Protein AF-A0A936Z0W5-F1 (afdb_monomer_lite)

pLDDT: mean 87.16, std 11.47, range [44.78, 97.0]

Secondary structure (DSSP, 8-state):
-HHHHHHHHHHHHHHHHHHTTT-HHHHHHHHHHHHHHHHHHHHHHHHHHHHHHHHHHHHTTEEEEE--TTGGGGG-SS-HHHHHHTTS-EEEEEEEEESSSS-SEEEEEEEEE--S-S--S-TT-EEEEEEEEEE-TTPPPPSS-EE----TTEEEEE-SSEEEEEE--SSSS-----GGGHHHHHHHHHHT--

Sequence (194 aa):
MPWLVALLLALLLGSWAAWSRGLQAVAAVLAVAAFALAFVVGRRIEAQRDADWAAAARAVQGTFRAGDAGYCAGFGRPAPWDAWARDGELQCTRVIDGAGASPPFALVQIRYSVRESRGEEHPDSWYEVTVAVVRRPGAAGLPQLQDVPAPAGHAAVHNGQSVFVWKKANRGAGASLTADELPALLDTARHLAP

Foldseek 3Di:
DVVLVVLLVVLQVQLVVCVVVVVNVSSVVSVVVSVVSVVVVVVVVLVVQQVLLCVLLVVQVWHKDQWAQCPVVLQDPPDVVCVQQVVWDKTFGIKTFDDDPRGQKMWTKMKHAHQDDDPDPDHPDIAIWIKIKGFDPPWDFAPDWDWFDADPQKTWIDRRGIIIITGDDPDGPHHDDGSVCRVVRNVRRVVRHD

Radius of gyration: 20.83 Å; chains: 1; bounding box: 48×37×61 Å

Organism: NCBI:txid1926872

Structure (mmCIF, N/CA/C/O backbone):
data_AF-A0A936Z0W5-F1
#
_entry.id   AF-A0A936Z0W5-F1
#
loop_
_atom_site.group_PDB
_atom_site.id
_atom_site.type_symbol
_atom_site.label_atom_id
_atom_site.label_alt_id
_atom_site.label_comp_id
_atom_site.label_asym_id
_atom_site.label_entity_id
_atom_site.label_seq_id
_atom_site.pdbx_PDB_ins_code
_atom_site.Cartn_x
_atom_site.Cartn_y
_atom_site.Cartn_z
_atom_site.occupancy
_atom_site.B_iso_or_equiv
_atom_site.auth_seq_id
_atom_site.auth_comp_id
_atom_site.auth_asym_id
_atom_site.auth_atom_id
_atom_site.pdbx_PDB_model_num
ATOM 1 N N . MET A 1 1 ? 21.492 -6.540 -8.054 1.00 70.81 1 MET A N 1
ATOM 2 C CA . MET A 1 1 ? 20.572 -5.529 -8.621 1.00 70.81 1 MET A CA 1
ATOM 3 C C . MET A 1 1 ? 21.251 -4.398 -9.393 1.00 70.81 1 MET A C 1
ATOM 5 O O . MET A 1 1 ? 20.817 -4.189 -10.519 1.00 70.81 1 MET A O 1
ATOM 9 N N . PRO A 1 2 ? 22.290 -3.696 -8.893 1.00 82.06 2 PRO A N 1
ATOM 10 C CA . PRO A 1 2 ? 22.819 -2.508 -9.585 1.00 82.06 2 PRO A CA 1
ATOM 11 C C . PRO A 1 2 ? 23.380 -2.813 -10.983 1.00 82.06 2 PRO A C 1
ATOM 13 O O . PRO A 1 2 ? 23.219 -2.020 -11.905 1.00 82.06 2 PRO A O 1
ATOM 16 N N . TRP A 1 3 ? 23.937 -4.011 -11.182 1.00 86.25 3 TRP A N 1
ATOM 17 C CA . TRP A 1 3 ? 24.440 -4.450 -12.486 1.00 86.25 3 TRP A CA 1
ATOM 18 C C . TRP A 1 3 ? 23.343 -4.619 -13.555 1.00 86.25 3 TRP A C 1
ATOM 20 O O . TRP A 1 3 ? 23.613 -4.393 -14.728 1.00 86.25 3 TRP A O 1
ATOM 30 N N . LEU A 1 4 ? 22.104 -4.966 -13.176 1.00 86.69 4 LEU A N 1
ATOM 31 C CA . LEU A 1 4 ? 20.982 -5.074 -14.123 1.00 86.69 4 LEU A CA 1
ATOM 32 C C . LEU A 1 4 ? 20.522 -3.695 -14.600 1.00 86.69 4 LEU A C 1
ATOM 34 O O . LEU A 1 4 ? 20.171 -3.535 -15.763 1.00 86.69 4 LEU A O 1
ATOM 38 N N . VAL A 1 5 ? 20.556 -2.700 -13.708 1.00 86.12 5 VAL A N 1
ATOM 39 C CA . VAL A 1 5 ? 20.255 -1.302 -14.047 1.00 86.12 5 VAL A CA 1
ATOM 40 C C . VAL A 1 5 ? 21.337 -0.746 -14.971 1.00 86.12 5 VAL A C 1
ATOM 42 O O . VAL A 1 5 ? 21.019 -0.154 -15.997 1.00 86.12 5 VAL A O 1
ATOM 45 N N . ALA A 1 6 ? 22.611 -1.008 -14.665 1.00 89.50 6 ALA A N 1
ATOM 46 C CA . ALA A 1 6 ? 23.722 -0.631 -15.535 1.00 89.50 6 ALA A CA 1
ATOM 47 C C . ALA A 1 6 ? 23.615 -1.285 -16.926 1.00 89.50 6 ALA A C 1
ATOM 49 O O . ALA A 1 6 ? 23.807 -0.612 -17.936 1.00 89.50 6 ALA A O 1
ATOM 50 N N . LEU A 1 7 ? 23.244 -2.569 -16.988 1.00 92.56 7 LEU A N 1
ATOM 51 C CA . LEU A 1 7 ? 23.023 -3.281 -18.247 1.00 92.56 7 LEU A CA 1
ATOM 52 C C . LEU A 1 7 ? 21.842 -2.702 -19.043 1.00 92.56 7 LEU A C 1
ATOM 54 O O . LEU A 1 7 ? 21.953 -2.535 -20.253 1.00 92.56 7 LEU A O 1
ATOM 58 N N . LEU A 1 8 ? 20.738 -2.343 -18.378 1.00 91.19 8 LEU A N 1
ATOM 59 C CA . LEU A 1 8 ? 19.594 -1.687 -19.017 1.00 91.19 8 LEU A CA 1
ATOM 60 C C . LEU A 1 8 ? 19.993 -0.350 -19.649 1.00 91.19 8 LEU A C 1
ATOM 62 O O . LEU A 1 8 ? 19.687 -0.106 -20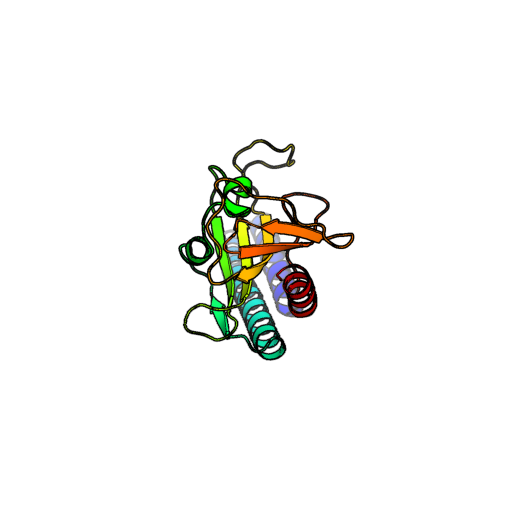.814 1.00 91.19 8 LEU A O 1
ATOM 66 N N . LEU A 1 9 ? 20.725 0.486 -18.909 1.00 92.25 9 LEU A N 1
ATOM 67 C CA . LEU A 1 9 ? 21.236 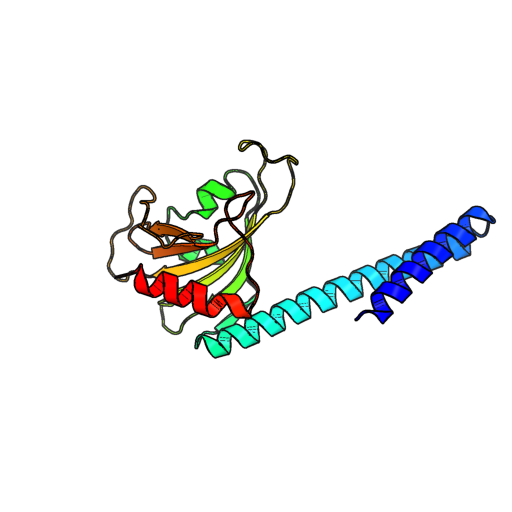1.758 -19.422 1.00 92.25 9 LEU A CA 1
ATOM 68 C C . LEU A 1 9 ? 22.190 1.546 -20.602 1.00 92.25 9 LEU A C 1
ATOM 70 O O . LEU A 1 9 ? 22.088 2.253 -21.601 1.00 92.25 9 LEU A O 1
ATOM 74 N N . ALA A 1 10 ? 23.071 0.546 -20.524 1.00 94.06 10 ALA A N 1
ATOM 75 C CA . ALA A 1 10 ? 23.985 0.212 -21.611 1.00 94.06 10 ALA A CA 1
ATOM 76 C C . ALA A 1 10 ? 23.240 -0.221 -22.887 1.00 94.06 10 ALA A C 1
ATOM 78 O O . ALA A 1 10 ? 23.610 0.211 -23.977 1.00 94.06 10 ALA A O 1
ATOM 79 N N . LEU A 1 11 ? 22.167 -1.013 -22.769 1.00 94.19 11 LEU A N 1
ATOM 80 C CA . LEU A 1 11 ? 21.336 -1.416 -23.910 1.00 94.19 11 LEU A CA 1
ATOM 81 C C . LEU A 1 11 ? 20.590 -0.227 -24.531 1.00 94.19 11 LEU A C 1
ATOM 83 O O . LEU A 1 11 ? 20.547 -0.112 -25.755 1.00 94.19 11 LEU A O 1
ATOM 87 N N . LEU A 1 12 ? 20.054 0.685 -23.713 1.00 93.19 12 LEU A N 1
ATOM 88 C CA . LEU A 1 12 ? 19.370 1.891 -24.196 1.00 93.19 12 LEU A CA 1
ATOM 89 C C . LEU A 1 12 ? 20.335 2.850 -24.909 1.00 93.19 12 LEU A C 1
ATOM 91 O O . LEU A 1 12 ? 20.054 3.299 -26.022 1.00 93.19 12 LEU A O 1
ATOM 95 N N . LEU A 1 13 ? 21.498 3.115 -24.306 1.00 95.00 13 LEU A N 1
ATOM 96 C CA . LEU A 1 13 ? 22.549 3.939 -24.909 1.00 95.00 13 LEU A CA 1
ATOM 97 C C . LEU A 1 13 ? 23.098 3.295 -26.187 1.00 95.00 13 LEU A C 1
ATOM 99 O O . LEU A 1 13 ? 23.291 3.983 -27.189 1.00 95.00 13 LEU A O 1
ATOM 103 N N . GLY A 1 14 ? 23.299 1.975 -26.179 1.00 93.44 14 GLY A N 1
ATOM 104 C CA . GLY A 1 14 ? 23.721 1.207 -27.347 1.00 93.44 14 GLY A CA 1
ATOM 105 C C . GLY A 1 14 ? 22.699 1.259 -28.482 1.00 93.44 14 GLY A C 1
ATOM 106 O O . GLY A 1 14 ? 23.075 1.489 -29.629 1.00 93.44 14 GLY A O 1
ATOM 107 N N . SER A 1 15 ? 21.408 1.122 -28.166 1.00 94.62 15 SER A N 1
ATOM 108 C CA . SER A 1 15 ? 20.309 1.260 -29.129 1.00 94.62 15 SER A CA 1
ATOM 109 C C . SER A 1 15 ? 20.316 2.641 -29.783 1.00 94.62 15 SER A C 1
ATOM 111 O O . SER A 1 15 ? 20.305 2.752 -31.009 1.00 94.62 15 SER A O 1
ATOM 113 N N . TRP A 1 16 ? 20.403 3.701 -28.975 1.00 95.25 16 TRP A N 1
ATOM 114 C CA . TRP A 1 16 ? 20.446 5.075 -29.473 1.00 95.25 16 TRP A CA 1
ATOM 115 C C . TRP A 1 16 ? 21.680 5.339 -30.352 1.00 95.25 16 TRP A C 1
ATOM 117 O O . TRP A 1 16 ? 21.565 5.903 -31.441 1.00 95.25 16 TRP A O 1
ATOM 127 N N . ALA A 1 17 ? 22.852 4.859 -29.930 1.00 95.81 17 ALA A N 1
ATOM 128 C CA . ALA A 1 17 ? 24.102 5.002 -30.672 1.00 95.81 17 ALA A CA 1
ATOM 129 C C . ALA A 1 17 ? 24.160 4.166 -31.966 1.00 95.81 17 ALA A C 1
ATOM 131 O O . ALA A 1 17 ? 24.894 4.519 -32.891 1.00 95.81 17 ALA A O 1
ATOM 132 N N . ALA A 1 18 ? 23.439 3.045 -32.039 1.00 93.62 18 ALA A N 1
ATOM 133 C CA . ALA A 1 18 ? 23.287 2.257 -33.262 1.00 93.62 18 ALA A CA 1
ATOM 134 C C . ALA A 1 18 ? 22.321 2.946 -34.238 1.00 93.62 18 ALA A C 1
ATOM 136 O O . ALA A 1 18 ? 22.606 3.038 -35.434 1.00 93.62 18 ALA A O 1
ATOM 137 N N . TRP A 1 19 ? 21.221 3.499 -33.720 1.00 94.31 19 TRP A N 1
ATOM 138 C CA . TRP A 1 19 ? 20.230 4.224 -34.513 1.00 94.31 19 TRP A CA 1
ATOM 139 C C . TRP A 1 19 ? 20.830 5.461 -35.189 1.00 94.31 19 TRP A C 1
ATOM 141 O O . TRP A 1 19 ? 20.663 5.646 -36.393 1.00 94.31 19 TRP A O 1
ATOM 151 N N . SER A 1 20 ? 21.601 6.267 -34.450 1.00 95.31 20 SER A N 1
ATOM 152 C CA . SER A 1 20 ? 22.253 7.475 -34.984 1.00 95.31 20 SER A CA 1
ATOM 153 C C . SER A 1 20 ? 23.301 7.192 -36.067 1.00 95.31 20 SER A C 1
ATOM 155 O O . SER A 1 20 ? 23.634 8.083 -36.844 1.00 95.31 20 SER A O 1
ATOM 157 N N . ARG A 1 21 ? 23.792 5.950 -36.156 1.00 95.94 21 ARG A N 1
ATOM 158 C CA . ARG A 1 21 ? 24.735 5.484 -37.185 1.00 95.94 21 ARG A CA 1
ATOM 159 C C . ARG A 1 21 ? 24.063 4.751 -38.352 1.00 95.94 21 ARG A C 1
ATOM 161 O O . ARG A 1 21 ? 24.758 4.164 -39.173 1.00 95.94 21 ARG A O 1
ATOM 168 N N . GLY A 1 22 ? 22.730 4.741 -38.421 1.00 94.06 22 GLY A N 1
ATOM 169 C CA . GLY A 1 22 ? 21.980 4.063 -39.485 1.00 94.06 22 GLY A CA 1
ATOM 170 C C . GLY A 1 22 ? 21.886 2.539 -39.332 1.00 94.06 22 GLY A C 1
ATOM 171 O O . GLY A 1 22 ? 21.376 1.865 -40.223 1.00 94.06 22 GLY A O 1
ATOM 172 N N . LEU A 1 23 ? 22.318 1.974 -38.199 1.00 96.12 23 LEU A N 1
ATOM 173 C CA . LEU A 1 23 ? 22.250 0.536 -37.911 1.00 96.12 23 LEU A CA 1
ATOM 174 C C . LEU A 1 23 ? 20.891 0.167 -37.295 1.00 96.12 23 LEU A C 1
ATOM 176 O O . LEU A 1 23 ? 20.803 -0.284 -36.152 1.00 96.12 23 LEU A O 1
ATOM 180 N N . GLN A 1 24 ? 19.815 0.371 -38.055 1.00 95.12 24 GLN A N 1
ATOM 181 C CA . GLN A 1 24 ? 18.433 0.272 -37.561 1.00 95.12 24 GLN A CA 1
ATOM 182 C C . GLN A 1 24 ? 18.078 -1.120 -37.015 1.00 95.12 24 GLN A C 1
ATOM 184 O O . GLN A 1 24 ? 17.473 -1.221 -35.950 1.00 95.12 24 GLN A O 1
ATOM 189 N N . ALA A 1 25 ? 18.495 -2.195 -37.693 1.00 94.81 25 ALA A N 1
ATOM 190 C CA . ALA A 1 25 ? 18.233 -3.562 -37.234 1.00 94.81 25 ALA A CA 1
ATOM 191 C C . ALA A 1 25 ? 18.915 -3.861 -35.886 1.00 94.81 25 ALA A C 1
ATOM 193 O O . ALA A 1 25 ? 18.301 -4.435 -34.990 1.00 94.81 25 ALA A O 1
ATOM 194 N N . VAL A 1 26 ? 20.165 -3.415 -35.711 1.00 93.69 26 VAL A N 1
ATOM 195 C CA . VAL A 1 26 ? 20.910 -3.569 -34.450 1.00 93.69 26 VAL A CA 1
ATOM 196 C C . VAL A 1 26 ? 20.257 -2.749 -33.339 1.00 93.69 26 VAL A C 1
ATOM 198 O O . VAL A 1 26 ? 20.059 -3.257 -32.238 1.00 93.69 26 VAL A O 1
ATOM 201 N N . ALA A 1 27 ? 19.869 -1.507 -33.634 1.00 93.19 27 ALA A N 1
ATOM 202 C CA . ALA A 1 27 ? 19.158 -0.655 -32.689 1.00 93.19 27 ALA A CA 1
ATOM 203 C C . ALA A 1 27 ? 17.839 -1.294 -32.220 1.00 93.19 27 ALA A C 1
ATOM 205 O O . ALA A 1 27 ? 17.581 -1.350 -31.022 1.00 93.19 27 ALA A O 1
ATOM 206 N N . ALA A 1 28 ? 17.046 -1.858 -33.138 1.00 94.75 28 ALA A N 1
ATOM 207 C CA . ALA A 1 28 ? 15.797 -2.538 -32.800 1.00 94.75 28 ALA A CA 1
ATOM 208 C C . ALA A 1 28 ? 16.019 -3.744 -31.869 1.00 94.75 28 ALA A C 1
ATOM 210 O O . ALA A 1 28 ? 15.309 -3.890 -30.875 1.00 94.75 28 ALA A O 1
ATOM 211 N N . VAL A 1 29 ? 17.033 -4.574 -32.136 1.00 96.06 29 VAL A N 1
ATOM 212 C CA . VAL A 1 29 ? 17.380 -5.716 -31.270 1.00 96.06 29 VAL A CA 1
ATOM 213 C C . VAL A 1 29 ? 17.783 -5.249 -29.869 1.00 96.06 29 VAL A C 1
ATOM 215 O O . VAL A 1 29 ? 17.312 -5.806 -28.876 1.00 96.06 29 VAL A O 1
ATOM 218 N N . LEU A 1 30 ? 18.612 -4.204 -29.769 1.00 95.25 30 LEU A N 1
ATOM 219 C CA . LEU A 1 30 ? 19.033 -3.641 -28.482 1.00 95.25 30 LEU A CA 1
ATOM 220 C C . LEU A 1 30 ? 17.860 -3.027 -27.708 1.00 95.25 30 LEU A C 1
ATOM 222 O O . LEU A 1 30 ? 17.767 -3.224 -26.497 1.00 95.25 30 LEU A O 1
ATOM 226 N N . ALA A 1 31 ? 16.940 -2.345 -28.393 1.00 92.94 31 ALA A N 1
ATOM 227 C CA . ALA A 1 31 ? 15.728 -1.805 -27.786 1.00 92.94 31 ALA A CA 1
ATOM 228 C C . ALA A 1 31 ? 14.828 -2.918 -27.229 1.00 92.94 31 ALA A C 1
ATOM 230 O O . ALA A 1 31 ? 14.413 -2.851 -26.074 1.00 92.94 31 ALA A O 1
ATOM 231 N N . VAL A 1 32 ? 14.571 -3.977 -28.004 1.00 95.38 32 VAL A N 1
ATOM 232 C CA . VAL A 1 32 ? 13.781 -5.134 -27.544 1.00 95.38 32 VAL A CA 1
ATOM 233 C C . VAL A 1 32 ? 14.441 -5.805 -26.338 1.00 95.38 32 VAL A C 1
ATOM 235 O O . VAL A 1 32 ? 13.764 -6.101 -25.352 1.00 95.38 32 VAL A O 1
ATOM 238 N N . ALA A 1 33 ? 15.764 -5.990 -26.369 1.00 94.44 33 ALA A N 1
ATOM 239 C CA . ALA A 1 33 ? 16.511 -6.527 -25.235 1.00 94.44 33 ALA A CA 1
ATOM 240 C C . ALA A 1 33 ? 16.399 -5.625 -23.992 1.00 94.44 33 ALA A C 1
ATOM 242 O O . ALA A 1 33 ? 16.223 -6.133 -22.883 1.00 94.44 33 ALA A O 1
ATOM 243 N N . ALA A 1 34 ? 16.447 -4.299 -24.165 1.00 93.31 34 ALA A N 1
ATOM 244 C CA . ALA A 1 34 ? 16.251 -3.343 -23.079 1.00 93.31 34 ALA A CA 1
ATOM 245 C C . ALA A 1 34 ? 14.844 -3.455 -22.471 1.00 93.31 34 ALA A C 1
ATOM 247 O O . ALA A 1 34 ? 14.718 -3.531 -21.251 1.00 93.31 34 ALA A O 1
ATOM 248 N N . PHE A 1 35 ? 13.792 -3.541 -23.292 1.00 93.88 35 PHE A N 1
ATOM 249 C CA . PHE A 1 35 ? 12.420 -3.721 -22.804 1.00 93.88 35 PHE A CA 1
ATOM 250 C C . PHE A 1 35 ? 12.234 -5.045 -22.055 1.00 93.88 35 PHE A C 1
ATOM 252 O O . PHE A 1 35 ? 11.666 -5.058 -20.961 1.00 93.88 35 PHE A O 1
ATOM 259 N N . ALA A 1 36 ? 12.759 -6.150 -22.591 1.00 93.62 36 ALA A N 1
ATOM 260 C CA . ALA A 1 36 ? 12.720 -7.447 -21.919 1.00 93.62 36 ALA A CA 1
ATOM 261 C C . ALA A 1 36 ? 13.457 -7.405 -20.569 1.00 93.62 36 ALA A C 1
ATOM 263 O O . ALA A 1 36 ? 12.952 -7.904 -19.561 1.00 93.62 36 ALA A O 1
ATOM 264 N N . LEU A 1 37 ? 14.626 -6.758 -20.521 1.00 93.06 37 LEU A N 1
ATOM 265 C CA . LEU A 1 37 ? 15.386 -6.588 -19.287 1.00 93.06 37 LEU A CA 1
ATOM 266 C C . LEU A 1 37 ? 14.647 -5.706 -18.274 1.00 93.06 37 LEU A C 1
ATOM 268 O O . LEU A 1 37 ? 14.591 -6.064 -17.099 1.00 93.06 37 LEU A O 1
ATOM 272 N N . ALA A 1 38 ? 14.047 -4.596 -18.710 1.00 91.19 38 ALA A N 1
ATOM 273 C CA . ALA A 1 38 ? 13.246 -3.721 -17.856 1.00 91.19 38 ALA A CA 1
ATOM 274 C C . ALA A 1 38 ? 12.074 -4.484 -17.221 1.00 91.19 38 ALA A C 1
ATOM 276 O O . ALA A 1 38 ? 11.861 -4.390 -16.011 1.00 91.19 38 ALA A O 1
ATOM 277 N N . PHE A 1 39 ? 11.379 -5.313 -18.005 1.00 91.81 39 PHE A N 1
ATOM 278 C CA . PHE A 1 39 ? 10.318 -6.184 -17.504 1.00 91.81 39 PHE A CA 1
ATOM 279 C C . PHE A 1 39 ? 10.829 -7.167 -16.437 1.00 91.81 39 PHE A C 1
ATOM 281 O O . PHE A 1 39 ? 10.234 -7.289 -15.365 1.00 91.81 39 PHE A O 1
ATOM 288 N N . VAL A 1 40 ? 11.966 -7.832 -16.678 1.00 90.69 40 VAL A N 1
ATOM 289 C CA . VAL A 1 40 ? 12.580 -8.765 -15.712 1.00 90.69 40 VAL A CA 1
ATOM 290 C C . VAL A 1 40 ? 13.009 -8.055 -14.427 1.00 90.69 40 VAL A C 1
ATOM 292 O O . VAL A 1 40 ? 12.797 -8.580 -13.331 1.00 90.69 40 VAL A O 1
ATOM 295 N N . VAL A 1 41 ? 13.600 -6.863 -14.537 1.00 89.81 41 VAL A N 1
ATOM 296 C CA . VAL A 1 41 ? 13.987 -6.046 -13.379 1.00 89.81 41 VAL A CA 1
ATOM 297 C C . VAL A 1 41 ? 12.753 -5.654 -12.571 1.00 89.81 41 VAL 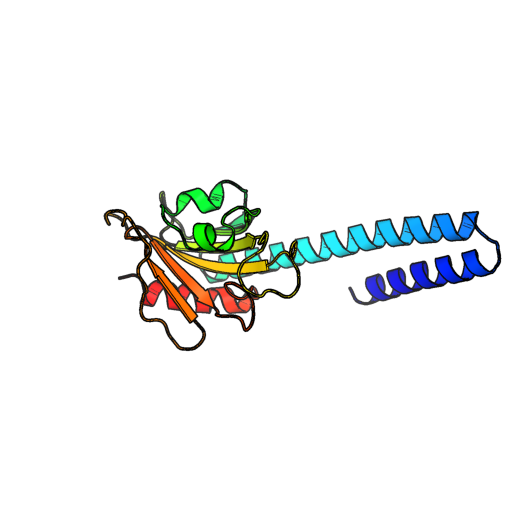A C 1
ATOM 299 O O . VAL A 1 41 ? 12.749 -5.866 -11.360 1.00 89.81 41 VAL A O 1
ATOM 302 N N . GLY A 1 42 ? 11.691 -5.180 -13.228 1.00 87.94 42 GLY A N 1
ATOM 303 C CA . GLY A 1 42 ? 10.420 -4.859 -12.576 1.00 87.94 42 GLY A CA 1
ATOM 304 C C . GLY A 1 42 ? 9.828 -6.059 -11.834 1.00 87.94 42 GLY A C 1
ATOM 305 O O . GLY A 1 42 ? 9.509 -5.960 -10.652 1.00 87.94 42 GLY A O 1
ATOM 306 N N . ARG A 1 43 ? 9.783 -7.235 -12.475 1.00 89.25 43 ARG A N 1
ATOM 307 C CA . ARG A 1 43 ? 9.310 -8.483 -11.846 1.00 89.25 43 ARG A CA 1
ATOM 308 C C . ARG A 1 43 ? 10.133 -8.880 -10.621 1.00 89.25 43 ARG A C 1
ATOM 310 O O . ARG A 1 43 ? 9.562 -9.360 -9.648 1.00 89.25 43 ARG A O 1
ATOM 317 N N . ARG A 1 44 ? 11.456 -8.683 -10.646 1.00 90.00 44 ARG A N 1
ATOM 318 C CA . ARG A 1 44 ? 12.314 -8.954 -9.481 1.00 90.00 44 ARG A CA 1
ATOM 319 C C . ARG A 1 44 ? 12.094 -7.967 -8.343 1.00 90.00 44 ARG A C 1
ATOM 321 O O . ARG A 1 44 ? 12.130 -8.389 -7.196 1.00 90.00 44 ARG A O 1
ATOM 328 N N . ILE A 1 45 ? 11.875 -6.689 -8.651 1.00 88.81 45 ILE A N 1
ATOM 329 C CA . ILE A 1 45 ? 11.558 -5.677 -7.637 1.00 88.81 45 ILE A CA 1
ATOM 330 C C . ILE A 1 45 ? 10.242 -6.036 -6.945 1.00 88.81 45 ILE A C 1
ATOM 332 O O . ILE A 1 45 ? 10.212 -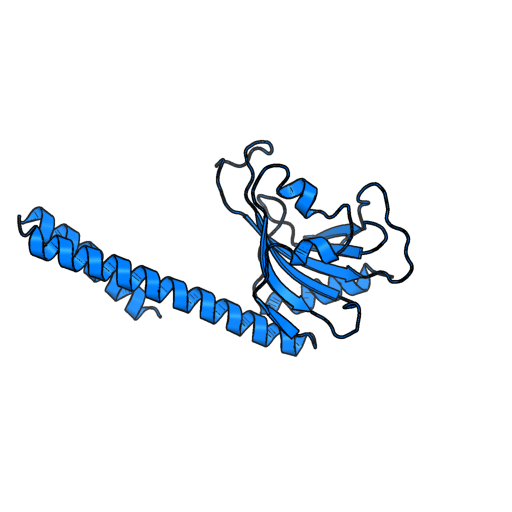6.108 -5.722 1.00 88.81 45 ILE A O 1
ATOM 336 N N . GLU A 1 46 ? 9.186 -6.339 -7.702 1.00 89.12 46 GLU A N 1
ATOM 337 C CA . GLU A 1 46 ? 7.897 -6.738 -7.118 1.00 89.12 46 GLU A CA 1
ATOM 338 C C . GLU A 1 46 ? 8.015 -8.029 -6.292 1.00 89.12 46 GLU A C 1
ATOM 340 O O . GLU A 1 46 ? 7.520 -8.075 -5.170 1.00 89.12 46 GLU A O 1
ATOM 345 N N . ALA A 1 47 ? 8.757 -9.033 -6.777 1.00 89.50 47 ALA A N 1
ATOM 346 C CA . ALA A 1 47 ? 9.006 -10.261 -6.019 1.00 89.50 47 ALA A CA 1
ATOM 347 C C . ALA A 1 47 ? 9.784 -10.015 -4.712 1.00 89.50 47 ALA A C 1
ATOM 349 O O . ALA A 1 47 ? 9.503 -10.660 -3.704 1.00 89.50 47 ALA A O 1
ATOM 350 N N . GLN A 1 48 ? 10.743 -9.082 -4.709 1.00 92.38 48 GLN A N 1
ATOM 351 C CA . GLN A 1 48 ? 11.443 -8.686 -3.487 1.00 92.38 48 GLN A CA 1
ATOM 352 C C . GLN A 1 48 ? 10.487 -7.997 -2.508 1.00 92.38 48 GLN A C 1
ATOM 354 O O . GLN A 1 48 ? 10.466 -8.361 -1.339 1.00 92.38 48 GLN A O 1
ATOM 359 N N . ARG A 1 49 ? 9.643 -7.071 -2.985 1.00 90.50 49 ARG A N 1
ATOM 360 C CA . ARG A 1 49 ? 8.640 -6.400 -2.140 1.00 90.50 49 ARG A CA 1
ATOM 361 C C . ARG A 1 49 ? 7.669 -7.401 -1.513 1.00 90.50 49 ARG A C 1
ATOM 363 O O . ARG A 1 49 ? 7.338 -7.266 -0.339 1.00 90.50 49 ARG A O 1
ATOM 370 N N . ASP A 1 50 ? 7.241 -8.412 -2.265 1.00 93.62 50 ASP A N 1
ATOM 371 C CA . ASP A 1 50 ? 6.388 -9.489 -1.750 1.00 93.62 50 ASP A CA 1
ATOM 372 C C . ASP A 1 50 ? 7.111 -10.328 -0.688 1.00 93.62 50 ASP A C 1
ATOM 374 O O . ASP A 1 50 ? 6.522 -10.668 0.338 1.00 93.62 50 ASP A O 1
ATOM 378 N N . ALA A 1 51 ? 8.398 -10.626 -0.892 1.00 94.06 51 ALA A N 1
ATOM 379 C CA . ALA A 1 51 ? 9.214 -11.329 0.094 1.00 94.06 51 ALA A CA 1
ATOM 380 C C . ALA A 1 51 ? 9.393 -10.513 1.386 1.00 94.06 51 ALA A C 1
ATOM 382 O O . ALA A 1 51 ? 9.297 -11.073 2.480 1.00 94.06 51 ALA A O 1
ATOM 383 N N . ASP A 1 52 ? 9.592 -9.199 1.270 1.00 94.62 52 ASP A N 1
ATOM 384 C CA . ASP A 1 52 ? 9.712 -8.289 2.412 1.00 94.62 52 ASP A CA 1
ATOM 385 C C . ASP A 1 52 ? 8.389 -8.225 3.196 1.00 94.62 52 ASP A C 1
ATOM 387 O O . ASP A 1 52 ? 8.372 -8.342 4.422 1.00 94.62 52 ASP A O 1
ATOM 391 N N . TRP A 1 53 ? 7.254 -8.146 2.495 1.00 94.31 53 TRP A N 1
ATOM 392 C CA . TRP A 1 53 ? 5.924 -8.220 3.107 1.00 94.31 53 TRP A CA 1
ATOM 393 C C . TRP A 1 53 ? 5.656 -9.571 3.778 1.00 94.31 53 TRP A C 1
ATOM 395 O O . TRP A 1 53 ? 5.114 -9.617 4.883 1.00 94.31 53 TRP A O 1
ATOM 405 N N . ALA A 1 54 ? 6.078 -10.677 3.165 1.00 94.25 54 ALA A N 1
ATOM 406 C CA . ALA A 1 54 ? 6.002 -12.001 3.776 1.00 94.25 54 ALA A CA 1
ATOM 407 C C . ALA A 1 54 ? 6.892 -12.123 5.025 1.00 94.25 54 ALA A C 1
ATOM 409 O O . ALA A 1 54 ? 6.526 -12.798 5.992 1.00 94.25 54 ALA A O 1
ATOM 410 N N . ALA A 1 55 ? 8.048 -11.455 5.048 1.00 93.44 55 ALA A N 1
ATOM 411 C CA . ALA A 1 55 ? 8.885 -11.372 6.237 1.00 93.44 55 ALA A CA 1
ATOM 412 C C . ALA A 1 55 ? 8.202 -10.566 7.353 1.00 93.44 55 ALA A C 1
ATOM 414 O O . ALA A 1 55 ? 8.116 -11.067 8.477 1.00 93.44 55 ALA A O 1
ATOM 415 N N . ALA A 1 56 ? 7.639 -9.397 7.037 1.00 93.12 56 ALA A N 1
ATOM 416 C CA . ALA A 1 56 ? 6.881 -8.584 7.988 1.00 93.12 56 ALA A CA 1
ATOM 417 C C . ALA A 1 56 ? 5.643 -9.313 8.530 1.00 93.12 56 ALA A C 1
ATOM 419 O O . ALA A 1 56 ? 5.345 -9.211 9.719 1.00 93.12 56 ALA A O 1
ATOM 420 N N . ALA A 1 57 ? 4.963 -10.115 7.702 1.00 93.44 57 ALA A N 1
ATOM 421 C CA . ALA A 1 57 ? 3.828 -10.927 8.133 1.00 93.44 57 ALA A CA 1
ATOM 422 C C . ALA A 1 57 ? 4.194 -11.848 9.301 1.00 93.44 57 ALA A C 1
ATOM 424 O O . ALA A 1 57 ? 3.479 -11.892 10.299 1.00 93.44 57 ALA A O 1
ATOM 425 N N . ARG A 1 58 ? 5.356 -12.507 9.230 1.00 90.62 58 ARG A N 1
ATOM 426 C CA . ARG A 1 58 ? 5.856 -13.347 10.328 1.00 90.62 58 ARG A CA 1
ATOM 427 C C . ARG A 1 58 ? 6.114 -12.538 11.599 1.00 90.62 58 ARG A C 1
ATOM 429 O O . ARG A 1 58 ? 5.790 -13.016 12.681 1.00 90.62 58 ARG A O 1
ATOM 436 N N . ALA A 1 59 ? 6.641 -11.318 11.473 1.00 90.00 59 ALA A N 1
ATOM 437 C CA . ALA A 1 59 ? 6.916 -10.443 12.614 1.00 90.00 59 ALA A CA 1
ATOM 438 C C . ALA A 1 59 ? 5.637 -10.027 13.361 1.00 90.00 59 ALA A C 1
ATOM 440 O O . ALA A 1 59 ? 5.639 -9.948 14.587 1.00 90.00 59 ALA A O 1
ATOM 441 N N . VAL A 1 60 ? 4.530 -9.824 12.642 1.00 91.06 60 VAL A N 1
ATOM 442 C CA . VAL A 1 60 ? 3.235 -9.448 13.237 1.00 91.06 60 VAL A CA 1
ATOM 443 C C . VAL A 1 60 ? 2.306 -10.636 13.505 1.00 91.06 60 VAL A C 1
ATOM 445 O O . VAL A 1 60 ? 1.136 -10.429 13.827 1.00 91.06 60 VAL A O 1
ATOM 448 N N . GLN A 1 61 ? 2.808 -11.871 13.382 1.00 90.12 61 GLN A N 1
ATOM 449 C CA . GLN A 1 61 ? 2.028 -13.113 13.509 1.00 90.12 61 GLN A CA 1
ATOM 450 C C . GLN A 1 61 ? 0.822 -13.170 12.550 1.00 90.12 61 GLN A C 1
ATOM 452 O O . GLN A 1 61 ? -0.248 -13.681 12.885 1.00 90.12 61 GLN A O 1
ATOM 457 N N . GLY A 1 62 ? 0.993 -12.613 11.353 1.00 91.38 62 GLY A N 1
ATOM 458 C CA . GLY A 1 62 ? 0.015 -12.640 10.277 1.00 91.38 62 GLY A CA 1
ATOM 459 C C . GLY A 1 62 ? 0.419 -13.544 9.113 1.00 91.38 62 GLY A C 1
ATOM 460 O O . GLY A 1 62 ? 1.507 -14.119 9.070 1.00 91.38 62 GLY A O 1
ATOM 461 N N . THR A 1 63 ? -0.474 -13.657 8.135 1.00 92.69 63 THR A N 1
ATOM 462 C CA . THR A 1 63 ? -0.271 -14.396 6.886 1.00 92.69 63 THR A CA 1
ATOM 463 C C . THR A 1 63 ? -0.246 -13.420 5.723 1.00 92.69 63 THR A C 1
ATOM 465 O O . THR A 1 63 ? -1.221 -12.706 5.500 1.00 92.69 63 THR A O 1
ATOM 468 N N . PHE A 1 64 ? 0.856 -13.397 4.974 1.00 93.56 64 PHE A N 1
ATOM 469 C CA . PHE A 1 64 ? 0.938 -12.606 3.750 1.00 93.56 64 PHE A CA 1
ATOM 470 C C . PHE A 1 64 ? 0.077 -13.214 2.643 1.00 93.56 64 PHE A C 1
ATOM 472 O O . PHE A 1 64 ? 0.073 -14.431 2.440 1.00 93.56 64 PHE A O 1
ATOM 479 N N . ARG A 1 65 ? -0.610 -12.346 1.903 1.00 90.06 65 ARG A N 1
ATOM 480 C CA . ARG A 1 65 ? -1.336 -12.677 0.681 1.00 90.06 65 ARG A CA 1
ATOM 481 C C . ARG A 1 65 ? -1.078 -11.597 -0.360 1.00 90.06 65 ARG A C 1
ATOM 483 O O . ARG A 1 65 ? -1.065 -10.404 -0.043 1.00 90.06 65 ARG A O 1
ATOM 490 N N . ALA A 1 66 ? -0.920 -12.018 -1.611 1.00 87.62 66 ALA A N 1
ATOM 491 C CA . ALA A 1 66 ? -1.095 -11.097 -2.724 1.00 87.62 66 ALA A CA 1
ATOM 492 C C . ALA A 1 66 ? -2.539 -10.579 -2.666 1.00 87.62 66 ALA A C 1
ATOM 494 O O . ALA A 1 66 ? -3.464 -11.372 -2.475 1.00 87.62 66 ALA A O 1
ATOM 495 N N . GLY A 1 67 ? -2.719 -9.263 -2.738 1.00 77.50 67 GLY A N 1
ATOM 496 C CA . GLY A 1 67 ? -4.056 -8.690 -2.670 1.00 77.50 67 GLY A CA 1
ATOM 497 C C . GLY A 1 67 ? -4.858 -8.977 -3.942 1.00 77.50 67 GLY A C 1
ATOM 498 O O . GLY A 1 67 ? -4.297 -9.224 -5.011 1.00 77.50 67 GLY A O 1
ATOM 499 N N . ASP A 1 68 ? -6.182 -8.944 -3.814 1.00 80.94 68 ASP A N 1
ATOM 500 C CA . ASP A 1 68 ? -7.118 -9.014 -4.933 1.00 80.94 68 ASP A CA 1
ATOM 501 C C . ASP A 1 68 ? -8.098 -7.829 -4.886 1.00 80.94 68 ASP A C 1
ATOM 503 O O . ASP A 1 68 ? -8.270 -7.180 -3.851 1.00 80.94 68 ASP A O 1
ATOM 507 N N . ALA A 1 69 ? -8.747 -7.522 -6.012 1.00 70.81 69 ALA A N 1
ATOM 508 C CA . ALA A 1 69 ? -9.653 -6.373 -6.118 1.00 70.81 69 ALA A CA 1
ATOM 509 C C . ALA A 1 69 ? -10.860 -6.442 -5.154 1.00 70.81 69 ALA A C 1
ATOM 511 O O . ALA A 1 69 ? -11.446 -5.410 -4.832 1.00 70.81 69 ALA A O 1
ATOM 512 N N . GLY A 1 70 ? -11.232 -7.636 -4.682 1.00 78.88 70 GLY A N 1
ATOM 513 C CA . GLY A 1 70 ? -12.352 -7.853 -3.767 1.00 78.88 70 GLY A CA 1
ATOM 514 C C . GLY A 1 70 ? -11.977 -7.756 -2.288 1.00 78.88 70 GLY A C 1
ATOM 515 O O . GLY A 1 70 ? -12.856 -7.534 -1.455 1.00 78.88 70 GLY A O 1
ATOM 516 N N . TYR A 1 71 ? -10.695 -7.868 -1.943 1.00 85.69 71 TYR A N 1
ATOM 517 C CA . TYR A 1 71 ? -10.243 -7.981 -0.558 1.00 85.69 71 TYR A CA 1
ATOM 518 C C . TYR A 1 71 ? -10.637 -6.763 0.299 1.00 85.69 71 TYR A C 1
ATOM 520 O O . TYR A 1 71 ? -11.142 -6.916 1.415 1.00 85.69 71 TYR A O 1
ATOM 528 N N . CYS A 1 72 ? -10.523 -5.546 -0.247 1.00 83.75 72 CYS A N 1
ATOM 529 C CA . CYS A 1 72 ? -10.930 -4.314 0.441 1.00 83.75 72 CYS A CA 1
ATOM 530 C C . CYS A 1 72 ? -12.425 -4.283 0.810 1.00 83.75 72 CYS A C 1
ATOM 532 O O . CYS A 1 72 ? -12.800 -3.629 1.782 1.00 83.75 72 CYS A O 1
ATOM 534 N N . ALA A 1 73 ? -13.298 -5.005 0.099 1.00 82.75 73 ALA A N 1
ATOM 535 C CA . ALA A 1 73 ? -14.727 -5.031 0.416 1.00 82.75 73 ALA A CA 1
ATOM 536 C C . ALA A 1 73 ? -15.029 -5.722 1.761 1.00 82.75 73 ALA A C 1
ATOM 538 O O . ALA A 1 73 ? -16.091 -5.505 2.347 1.00 82.75 73 ALA A O 1
ATOM 539 N N . GLY A 1 74 ? -14.096 -6.528 2.279 1.00 82.50 74 GLY A N 1
ATOM 540 C CA . GLY A 1 74 ? -14.287 -7.321 3.489 1.00 82.50 74 GLY A CA 1
ATOM 541 C C . GLY A 1 74 ? -14.299 -6.533 4.804 1.00 82.50 74 GLY A C 1
ATOM 542 O O . GLY A 1 74 ? -14.670 -7.114 5.824 1.00 82.50 74 GLY A O 1
ATOM 543 N N . PHE A 1 75 ? -13.905 -5.254 4.822 1.00 82.25 75 PHE A N 1
ATOM 544 C CA . PHE A 1 75 ? -13.703 -4.467 6.056 1.00 82.25 75 PHE A CA 1
ATOM 545 C C . PHE A 1 75 ? -14.900 -3.609 6.495 1.00 82.25 75 PHE A C 1
ATOM 547 O O . PHE A 1 75 ? -14.791 -2.820 7.441 1.00 82.25 75 PHE A O 1
ATOM 554 N N . GLY A 1 76 ? -16.050 -3.796 5.847 1.00 81.25 76 GLY A N 1
ATOM 555 C CA . GLY A 1 76 ? -17.267 -3.033 6.111 1.00 81.25 76 GLY A CA 1
ATOM 556 C C . GLY A 1 76 ? -17.289 -1.697 5.371 1.00 81.25 76 GLY A C 1
ATOM 557 O O . GLY A 1 76 ? -16.256 -1.180 4.946 1.00 81.25 76 GLY A O 1
ATOM 558 N N . ARG A 1 77 ? -18.494 -1.148 5.206 1.00 87.88 77 ARG A N 1
ATOM 559 C CA . ARG A 1 77 ? -18.722 0.148 4.561 1.00 87.88 77 ARG A CA 1
ATOM 560 C C . ARG A 1 77 ? -19.306 1.149 5.560 1.00 87.88 77 ARG A C 1
ATOM 562 O O . ARG A 1 77 ? -20.100 0.737 6.403 1.00 87.88 77 ARG A O 1
ATOM 569 N N . PRO A 1 78 ? -18.966 2.442 5.431 1.00 92.00 78 PRO A N 1
ATOM 570 C CA . PRO A 1 78 ? -17.982 3.002 4.493 1.00 92.00 78 PRO A CA 1
ATOM 571 C C .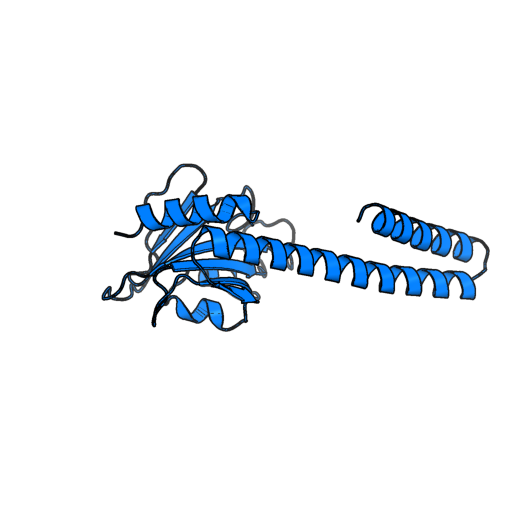 PRO A 1 78 ? -16.534 2.675 4.897 1.00 92.00 78 PRO A C 1
ATOM 573 O O . PRO A 1 78 ? -16.263 2.402 6.063 1.00 92.00 78 PRO A O 1
ATOM 576 N N . ALA A 1 79 ? -15.602 2.705 3.948 1.00 91.94 79 ALA A N 1
ATOM 577 C CA . ALA A 1 79 ? -14.163 2.589 4.184 1.00 91.94 79 ALA A CA 1
ATOM 578 C C . ALA A 1 79 ? -13.430 3.816 3.608 1.00 91.94 79 ALA A C 1
ATOM 580 O O . ALA A 1 79 ? -13.937 4.458 2.687 1.00 91.94 79 ALA A O 1
ATOM 581 N N . PRO A 1 80 ? -12.244 4.196 4.121 1.00 92.06 80 PRO A N 1
ATOM 582 C CA . PRO A 1 80 ? -11.618 5.458 3.725 1.00 92.06 80 PRO A CA 1
ATOM 583 C C . PRO A 1 80 ? -11.208 5.489 2.245 1.00 92.06 80 PRO A C 1
ATOM 585 O O . PRO A 1 80 ? -11.299 6.535 1.606 1.00 92.06 80 PRO A O 1
ATOM 588 N N . TRP A 1 81 ? -10.855 4.339 1.667 1.00 89.94 81 TRP A N 1
ATOM 589 C CA . TRP A 1 81 ? -10.540 4.224 0.242 1.00 89.94 81 TRP A CA 1
ATOM 590 C C . TRP A 1 81 ? -11.733 4.450 -0.688 1.00 89.94 81 TRP A C 1
ATOM 592 O O . TRP A 1 81 ? -11.507 4.834 -1.832 1.00 89.94 81 TRP A O 1
ATOM 602 N N . ASP A 1 82 ? -12.976 4.307 -0.212 1.00 88.19 82 ASP A N 1
ATOM 603 C CA . ASP A 1 82 ? -14.165 4.662 -1.001 1.00 88.19 82 ASP A CA 1
ATOM 604 C C . ASP A 1 82 ? -14.145 6.163 -1.341 1.00 88.19 82 ASP A C 1
ATOM 606 O O . ASP A 1 82 ? -14.509 6.579 -2.439 1.00 88.19 82 ASP A O 1
ATOM 610 N N . ALA A 1 83 ? -13.654 6.986 -0.408 1.00 85.94 83 ALA A N 1
ATOM 611 C CA . ALA A 1 83 ? -13.504 8.423 -0.598 1.00 85.94 83 ALA A CA 1
ATOM 612 C C . ALA A 1 83 ? -12.212 8.813 -1.334 1.00 85.94 83 ALA A C 1
ATOM 614 O O . ALA A 1 83 ? -12.158 9.914 -1.882 1.00 85.94 83 ALA A O 1
ATOM 615 N N . TRP A 1 84 ? -11.177 7.963 -1.313 1.00 86.19 84 TRP A N 1
ATOM 616 C CA . TRP A 1 84 ? -9.904 8.218 -2.000 1.00 86.19 84 TRP A CA 1
ATOM 617 C C . TRP A 1 84 ? -9.985 7.895 -3.485 1.00 86.19 84 TRP A C 1
ATOM 619 O O . TRP A 1 84 ? -9.633 8.741 -4.297 1.00 86.19 84 TRP A O 1
ATOM 629 N N . ALA A 1 85 ? -10.468 6.698 -3.825 1.00 82.56 85 ALA A N 1
ATOM 630 C CA . ALA A 1 85 ? -10.639 6.294 -5.212 1.00 82.56 85 ALA A CA 1
ATOM 631 C C . ALA A 1 85 ? -11.826 7.023 -5.851 1.00 82.56 85 ALA A C 1
ATOM 633 O O . ALA A 1 85 ? -11.708 7.477 -6.980 1.00 82.56 85 ALA A O 1
ATOM 634 N N . ARG A 1 86 ? -12.945 7.188 -5.124 1.00 79.50 86 ARG A N 1
ATOM 635 C CA . ARG A 1 86 ? -14.224 7.706 -5.645 1.00 79.50 86 ARG A CA 1
ATOM 636 C C . ARG A 1 86 ? -14.666 6.980 -6.920 1.00 79.50 86 ARG A C 1
ATOM 638 O O . ARG A 1 86 ? -15.268 5.916 -6.837 1.00 79.50 86 ARG A O 1
ATOM 645 N N . ASP A 1 87 ? -14.394 7.587 -8.068 1.00 75.94 87 ASP A N 1
ATOM 646 C CA . ASP A 1 87 ? -14.702 7.154 -9.428 1.00 75.94 87 ASP A CA 1
ATOM 647 C C . ASP A 1 87 ? -13.479 6.594 -10.179 1.00 75.94 87 ASP A C 1
ATOM 649 O O . ASP A 1 87 ? -13.611 6.088 -11.295 1.00 75.94 87 ASP A O 1
ATOM 653 N N . GLY A 1 88 ? -12.294 6.684 -9.577 1.00 80.50 88 GLY A N 1
ATOM 654 C CA . GLY A 1 88 ? -11.063 6.064 -10.041 1.00 80.50 88 GLY A CA 1
ATOM 655 C C . GLY A 1 88 ? -10.968 4.574 -9.711 1.00 80.50 88 GLY A C 1
ATOM 656 O O . GLY A 1 88 ? -11.890 3.943 -9.188 1.00 80.50 88 GLY A O 1
ATOM 657 N N . GLU A 1 89 ? -9.818 3.989 -10.037 1.00 86.25 89 GLU A N 1
ATOM 658 C CA . GLU A 1 89 ? -9.560 2.569 -9.811 1.00 86.25 89 GLU A CA 1
ATOM 659 C C . GLU A 1 89 ? -8.990 2.322 -8.415 1.00 86.25 89 GLU A C 1
ATOM 661 O O . GLU A 1 89 ? -8.216 3.119 -7.887 1.00 86.25 89 GLU A O 1
ATOM 666 N N . LEU A 1 90 ? -9.342 1.173 -7.836 1.00 88.06 90 LEU A N 1
ATOM 667 C CA . LEU A 1 90 ? -8.856 0.708 -6.543 1.00 88.06 90 LEU A CA 1
ATOM 668 C C . LEU A 1 90 ? -8.286 -0.702 -6.691 1.00 88.06 90 LEU A C 1
ATOM 670 O O . LEU A 1 90 ? -8.953 -1.609 -7.186 1.00 88.06 90 LEU A O 1
ATOM 674 N N . GLN A 1 91 ? -7.065 -0.898 -6.212 1.00 90.38 91 GLN A N 1
ATOM 675 C CA . GLN A 1 91 ? -6.382 -2.182 -6.187 1.00 90.38 91 GLN A CA 1
ATOM 676 C C . GLN A 1 91 ? -5.842 -2.438 -4.784 1.00 90.38 91 GLN A C 1
ATOM 678 O O . GLN A 1 91 ? -5.142 -1.607 -4.208 1.00 90.38 91 GLN A O 1
ATOM 683 N N . CYS A 1 92 ? -6.129 -3.613 -4.240 1.00 91.06 92 CYS A N 1
ATOM 684 C CA . CYS A 1 92 ? -5.422 -4.119 -3.076 1.00 91.06 92 CYS A CA 1
ATOM 685 C C . CYS A 1 92 ? -4.218 -4.907 -3.585 1.00 91.06 92 CYS A C 1
ATOM 687 O O . CYS A 1 92 ? -4.393 -5.972 -4.166 1.00 91.06 92 CYS A O 1
ATOM 689 N N . THR A 1 93 ? -3.003 -4.392 -3.422 1.00 91.31 93 THR A N 1
ATOM 690 C CA . THR A 1 93 ? -1.806 -5.031 -3.992 1.00 91.31 93 THR A CA 1
ATOM 691 C C . THR A 1 93 ? -1.204 -6.060 -3.043 1.00 91.31 93 THR A C 1
ATOM 693 O O . THR A 1 93 ? -0.732 -7.107 -3.486 1.00 91.31 93 THR A O 1
ATOM 696 N N . ARG A 1 94 ? -1.232 -5.798 -1.731 1.00 93.75 94 ARG A N 1
ATOM 697 C CA . ARG A 1 94 ? -0.617 -6.656 -0.708 1.00 93.75 94 ARG A CA 1
ATOM 698 C C . ARG A 1 94 ? -1.413 -6.648 0.580 1.00 93.75 94 ARG A C 1
ATOM 700 O O . ARG A 1 94 ? -1.971 -5.623 0.963 1.00 93.75 94 ARG A O 1
ATOM 707 N N . VAL A 1 95 ? -1.428 -7.792 1.250 1.00 93.94 95 VAL A N 1
ATOM 708 C CA . VAL A 1 95 ? -2.199 -8.009 2.469 1.00 93.94 95 VAL A CA 1
ATOM 709 C C . VAL A 1 95 ? -1.380 -8.802 3.476 1.00 93.94 95 VAL A C 1
ATOM 711 O O . VAL A 1 95 ? -0.695 -9.757 3.114 1.00 93.94 95 VAL A O 1
ATOM 714 N N . ILE A 1 96 ? -1.506 -8.452 4.753 1.00 93.94 96 ILE A N 1
ATOM 715 C CA . ILE A 1 96 ? -1.142 -9.316 5.878 1.00 93.94 96 ILE A CA 1
ATOM 716 C C . ILE A 1 96 ? -2.375 -9.500 6.758 1.00 93.94 96 ILE A C 1
ATOM 718 O O . ILE A 1 96 ? -2.850 -8.531 7.340 1.00 93.94 96 ILE A O 1
ATOM 722 N N . ASP A 1 97 ? -2.853 -10.736 6.886 1.00 91.38 97 ASP A N 1
ATOM 723 C CA . ASP A 1 97 ? -3.995 -11.117 7.726 1.00 91.38 97 ASP A CA 1
ATOM 724 C C . ASP A 1 97 ? -3.550 -11.604 9.110 1.00 91.38 97 ASP A C 1
ATOM 726 O O . ASP A 1 97 ? -2.766 -12.547 9.200 1.00 91.38 97 ASP A O 1
ATOM 730 N N . GLY A 1 98 ? -4.096 -11.047 10.192 1.00 87.81 98 GLY A N 1
ATOM 731 C CA . GLY A 1 98 ? -3.991 -11.625 11.540 1.00 87.81 98 GLY A CA 1
ATOM 732 C C . GLY A 1 98 ? -4.975 -12.777 11.764 1.00 87.81 98 GLY A C 1
ATOM 733 O O . GLY A 1 98 ? -6.101 -12.706 11.290 1.00 87.81 98 GLY A O 1
ATOM 734 N N . ALA A 1 99 ? -4.593 -13.844 12.472 1.00 64.62 99 ALA A N 1
ATOM 735 C CA . ALA A 1 99 ? -5.332 -15.118 12.504 1.00 64.62 99 ALA A CA 1
ATOM 736 C C . ALA A 1 99 ? -6.784 -15.077 13.063 1.00 64.62 99 ALA A C 1
ATOM 738 O O . ALA A 1 99 ? -7.036 -14.484 14.111 1.00 64.62 99 ALA A O 1
ATOM 739 N N . GLY A 1 100 ? -7.706 -15.812 12.407 1.00 52.44 100 GLY A N 1
ATOM 740 C CA . GLY A 1 100 ? -9.054 -16.183 12.890 1.00 52.44 100 GLY A CA 1
ATOM 741 C C . GLY A 1 100 ? -10.142 -16.222 11.797 1.00 52.44 100 GLY A C 1
ATOM 742 O O . GLY A 1 100 ? -9.956 -15.646 10.731 1.00 52.44 100 GLY A O 1
ATOM 743 N N . ALA A 1 101 ? -11.300 -16.859 12.055 1.00 44.78 101 ALA A N 1
ATOM 744 C CA . ALA A 1 101 ? -12.452 -16.969 11.124 1.00 44.78 101 ALA A CA 1
ATOM 745 C C . ALA A 1 101 ? -13.070 -15.613 10.688 1.00 44.78 101 ALA A C 1
ATOM 747 O O . ALA A 1 101 ? -13.974 -15.559 9.859 1.00 44.78 101 ALA A O 1
ATOM 748 N N . SER A 1 102 ? -12.557 -14.516 11.242 1.00 53.47 102 SER A N 1
ATOM 749 C CA . SER A 1 102 ? -12.718 -13.130 10.816 1.00 53.47 102 SER A CA 1
ATOM 750 C C . SER A 1 102 ? -11.469 -12.414 11.351 1.00 53.47 102 SER A C 1
ATOM 752 O O . SER A 1 102 ? -11.336 -12.325 12.574 1.00 53.47 102 SER A O 1
ATOM 754 N N . PRO A 1 103 ? -10.498 -12.017 10.509 1.00 60.81 103 PRO A N 1
ATOM 755 C CA . PRO A 1 103 ? -9.182 -11.604 10.989 1.00 60.81 103 PRO A CA 1
ATOM 756 C C . PRO A 1 103 ? -9.313 -10.372 11.905 1.00 60.81 103 PRO A C 1
ATOM 758 O O . PRO A 1 103 ? -9.924 -9.385 11.485 1.00 60.81 103 PRO A O 1
ATOM 761 N N . PRO A 1 104 ? -8.775 -10.386 13.145 1.00 82.75 104 PRO A N 1
ATOM 762 C CA . PRO A 1 104 ? -8.866 -9.250 14.066 1.00 82.75 104 PRO A CA 1
ATOM 763 C C . PRO A 1 104 ? -8.142 -8.018 13.527 1.00 82.75 104 PRO A C 1
ATOM 765 O O . PRO A 1 104 ? -8.477 -6.897 13.901 1.00 82.75 104 PRO A O 1
ATOM 768 N N . PHE A 1 105 ? -7.176 -8.208 12.629 1.00 91.56 105 PHE A N 1
ATOM 769 C CA . PHE A 1 105 ? -6.517 -7.120 11.931 1.00 91.56 105 PHE A CA 1
ATOM 770 C C . PHE A 1 105 ? -6.099 -7.515 10.514 1.00 91.56 105 PHE A C 1
ATOM 772 O O . PHE A 1 105 ? -5.913 -8.696 10.218 1.00 91.56 105 PHE A O 1
ATOM 779 N N . ALA A 1 106 ? -5.877 -6.506 9.680 1.00 93.56 106 ALA A N 1
ATOM 780 C CA . ALA A 1 106 ? -5.181 -6.627 8.414 1.00 93.56 106 ALA A CA 1
ATOM 781 C C . ALA A 1 106 ? -4.235 -5.439 8.203 1.00 93.56 106 ALA A C 1
ATOM 783 O O . ALA A 1 106 ? -4.531 -4.322 8.616 1.00 93.56 106 ALA A O 1
ATOM 784 N N . LEU A 1 107 ? -3.111 -5.661 7.529 1.00 95.06 107 LEU A N 1
ATOM 785 C CA . LEU A 1 107 ? -2.324 -4.591 6.913 1.00 95.06 107 LEU A CA 1
ATOM 786 C C . LEU A 1 107 ? -2.537 -4.674 5.412 1.00 95.06 107 LEU A C 1
ATOM 788 O O . LEU A 1 107 ? -2.312 -5.726 4.819 1.00 95.06 107 LEU A O 1
ATOM 792 N N . VAL A 1 108 ? -2.981 -3.581 4.811 1.00 94.25 108 VAL A N 1
ATOM 793 C CA . VAL A 1 108 ? -3.444 -3.550 3.428 1.00 94.25 108 VAL A CA 1
ATOM 794 C C . VAL A 1 108 ? -2.662 -2.488 2.676 1.00 94.25 108 VAL A C 1
ATOM 796 O O . VAL A 1 108 ? -2.680 -1.317 3.053 1.00 94.25 108 VAL A O 1
ATOM 799 N N . GLN A 1 109 ? -1.970 -2.881 1.611 1.00 94.31 109 GLN A N 1
ATOM 800 C CA . GLN A 1 109 ? -1.423 -1.938 0.648 1.00 94.31 109 GLN A CA 1
ATOM 801 C C . GLN A 1 109 ? -2.455 -1.693 -0.440 1.00 94.31 109 GLN A C 1
ATOM 803 O O . GLN A 1 109 ? -2.866 -2.605 -1.160 1.00 94.31 109 GLN A O 1
ATOM 808 N N . ILE A 1 110 ? -2.865 -0.441 -0.540 1.00 91.69 110 ILE A N 1
ATOM 809 C CA . ILE A 1 110 ? -3.878 0.027 -1.463 1.00 91.69 110 ILE A CA 1
ATOM 810 C C . ILE A 1 110 ? -3.193 0.883 -2.503 1.00 91.69 110 ILE A C 1
ATOM 812 O O . ILE A 1 110 ? -2.478 1.824 -2.167 1.00 91.69 110 ILE A O 1
ATOM 816 N N . ARG A 1 111 ? -3.459 0.576 -3.763 1.00 90.38 111 ARG A N 1
ATOM 817 C CA . ARG A 1 111 ? -3.114 1.413 -4.894 1.00 90.38 111 ARG A CA 1
ATOM 818 C C . ARG A 1 111 ? -4.401 1.972 -5.489 1.00 90.38 111 ARG A C 1
ATOM 820 O O . ARG A 1 111 ? -5.304 1.203 -5.802 1.00 90.38 111 ARG A O 1
ATOM 827 N N . TYR A 1 112 ? -4.507 3.288 -5.614 1.00 87.25 112 TYR A N 1
ATOM 828 C CA . TYR A 1 112 ? -5.696 3.935 -6.166 1.00 87.25 112 TYR A CA 1
ATOM 829 C C . TYR A 1 112 ? -5.328 5.032 -7.163 1.00 87.25 112 TYR A C 1
ATOM 831 O O . TYR A 1 112 ? -4.251 5.622 -7.063 1.00 87.25 112 TYR A O 1
ATOM 839 N N . SER A 1 113 ? -6.208 5.292 -8.124 1.00 83.94 113 SER A N 1
ATOM 840 C CA . SER A 1 113 ? -6.116 6.444 -9.022 1.00 83.94 113 SER A CA 1
ATOM 841 C C . SER A 1 113 ? -7.221 7.447 -8.706 1.00 83.94 113 SER A C 1
ATOM 843 O O . SER A 1 113 ? -8.283 7.073 -8.210 1.00 83.94 113 SER A O 1
ATOM 845 N N . VAL A 1 114 ? -6.960 8.730 -8.961 1.00 73.25 114 VAL A N 1
ATOM 846 C CA . VAL A 1 114 ? -7.956 9.799 -8.812 1.00 73.25 114 VAL A CA 1
ATOM 847 C C . VAL A 1 114 ? -8.194 10.418 -10.182 1.00 73.25 114 VAL A C 1
ATOM 849 O O . VAL A 1 114 ? -7.269 10.940 -10.808 1.00 73.25 114 VAL A O 1
ATOM 852 N N . ARG A 1 115 ? -9.443 10.379 -10.648 1.00 62.66 115 ARG A N 1
ATOM 853 C CA . ARG A 1 115 ? -9.890 11.139 -11.817 1.00 62.66 115 ARG A CA 1
ATOM 854 C C . ARG A 1 115 ? -10.372 12.506 -11.338 1.00 62.66 115 ARG A C 1
ATOM 856 O O . ARG A 1 115 ? -11.549 12.707 -11.126 1.00 62.66 115 ARG A O 1
ATOM 863 N N . GLU A 1 116 ? -9.424 13.414 -11.097 1.00 53.94 116 GLU A N 1
ATOM 864 C CA . GLU A 1 116 ? -9.635 14.835 -10.755 1.00 53.94 116 GLU A CA 1
ATOM 865 C C . GLU A 1 116 ? -10.548 15.143 -9.544 1.00 53.94 116 GLU A C 1
ATOM 867 O O . GLU A 1 116 ? -11.754 14.938 -9.573 1.00 53.94 116 GLU A O 1
ATOM 872 N N . SER A 1 117 ? -9.997 15.746 -8.476 1.00 50.28 117 SER A N 1
ATOM 873 C CA . SER A 1 117 ? -10.694 16.772 -7.641 1.00 50.28 117 SER A CA 1
ATOM 874 C C . SER A 1 117 ? -9.990 17.138 -6.320 1.00 50.28 117 SER A C 1
ATOM 876 O O . SER A 1 117 ? -10.640 17.612 -5.384 1.00 50.28 117 SER A O 1
ATOM 878 N N . ARG A 1 118 ? -8.661 16.985 -6.195 1.00 52.53 118 ARG A N 1
ATOM 879 C CA . ARG A 1 118 ? -7.951 17.414 -4.969 1.00 52.53 118 ARG A CA 1
ATOM 880 C C . ARG A 1 118 ? -6.656 18.211 -5.140 1.00 52.53 118 ARG A C 1
ATOM 882 O O . ARG A 1 118 ? -5.866 18.274 -4.205 1.00 52.53 118 ARG A O 1
ATOM 889 N N . GLY A 1 119 ? -6.453 18.877 -6.279 1.00 50.03 119 GLY A N 1
ATOM 890 C CA . GLY A 1 119 ? -5.244 19.693 -6.483 1.00 50.03 119 GLY A CA 1
ATOM 891 C C . GLY A 1 119 ? -3.961 18.858 -6.566 1.00 50.03 119 GLY A C 1
ATOM 892 O O . GLY A 1 119 ? -2.874 19.345 -6.270 1.00 50.03 119 GLY A O 1
ATOM 893 N N . GLU A 1 120 ? -4.096 17.587 -6.938 1.00 51.12 120 GLU A N 1
ATOM 894 C CA . GLU A 1 120 ? -2.983 16.728 -7.321 1.00 51.12 120 GLU A CA 1
ATOM 895 C C . GLU A 1 120 ? -2.473 17.170 -8.702 1.00 51.12 120 GLU A C 1
ATOM 897 O O . GLU A 1 120 ? -3.269 17.410 -9.606 1.00 51.12 120 GLU A O 1
ATOM 902 N N . GLU A 1 121 ? -1.151 17.315 -8.863 1.00 50.50 121 GLU A N 1
ATOM 903 C CA . GLU A 1 121 ? -0.522 17.887 -10.073 1.00 50.50 121 GLU A CA 1
ATOM 904 C C . GLU A 1 121 ? -0.793 17.075 -11.357 1.00 50.50 121 GLU A C 1
ATOM 906 O O . GLU A 1 121 ? -0.577 17.584 -12.458 1.00 50.50 121 GLU A O 1
ATOM 911 N N . HIS A 1 122 ? -1.261 15.827 -11.235 1.00 52.72 122 HIS A N 1
ATOM 912 C CA . HIS A 1 122 ? -1.356 14.872 -12.336 1.00 52.72 122 HIS A CA 1
ATOM 913 C C . HIS A 1 122 ? -2.633 14.015 -12.241 1.00 52.72 122 HIS A C 1
ATOM 915 O O . HIS A 1 122 ? -2.613 12.987 -11.552 1.00 52.72 122 HIS A O 1
ATOM 921 N N . PRO A 1 123 ? -3.728 14.382 -12.941 1.00 54.50 123 PRO A N 1
ATOM 922 C CA . PRO A 1 123 ? -4.782 13.415 -13.252 1.00 54.50 123 PRO A CA 1
ATOM 923 C C . PRO A 1 123 ? -4.161 12.146 -13.866 1.00 54.50 123 PRO A C 1
ATOM 925 O O . PRO A 1 123 ? -3.118 12.219 -14.515 1.00 54.50 123 PRO A O 1
ATOM 928 N N . ASP A 1 124 ? -4.756 10.982 -13.593 1.00 62.50 124 ASP A N 1
ATOM 929 C CA . ASP A 1 124 ? -4.269 9.648 -14.001 1.00 62.50 124 ASP A CA 1
ATOM 930 C C . ASP A 1 124 ? -3.022 9.113 -13.261 1.00 62.50 124 ASP A C 1
ATOM 932 O O . ASP A 1 124 ? -2.449 8.089 -13.647 1.00 62.50 124 ASP A O 1
ATOM 936 N N . SER A 1 125 ? -2.606 9.746 -12.158 1.00 71.25 125 SER A N 1
ATOM 937 C CA . SER A 1 125 ? -1.556 9.191 -11.292 1.00 71.25 125 SER A CA 1
ATOM 938 C C . SER A 1 125 ? -2.066 8.090 -10.365 1.00 71.25 125 SER A C 1
ATOM 940 O O . SER A 1 125 ? -3.169 8.154 -9.823 1.00 71.25 125 SER A O 1
ATOM 942 N N . TRP A 1 126 ? -1.209 7.093 -10.139 1.00 81.69 126 TRP A N 1
ATOM 943 C CA . TRP A 1 126 ? -1.422 6.051 -9.141 1.00 81.69 126 TRP A CA 1
ATOM 944 C C . TRP A 1 126 ? -0.767 6.433 -7.814 1.00 81.69 126 TRP A C 1
ATOM 946 O O . TRP A 1 126 ? 0.433 6.705 -7.754 1.00 81.69 126 TRP A O 1
ATOM 956 N N . TYR A 1 127 ? -1.550 6.383 -6.743 1.00 85.50 127 TYR A N 1
ATOM 957 C CA . TYR A 1 127 ? -1.112 6.575 -5.366 1.00 85.50 127 TYR A CA 1
ATOM 958 C C . TYR A 1 127 ? -1.087 5.242 -4.639 1.00 85.50 127 TYR A C 1
ATOM 960 O O . TYR A 1 127 ? -1.931 4.385 -4.884 1.00 85.50 127 TYR A O 1
ATOM 968 N N . GLU A 1 128 ? -0.132 5.069 -3.730 1.00 89.88 128 GLU A N 1
ATOM 969 C CA . GLU A 1 128 ? -0.000 3.856 -2.927 1.00 89.88 128 GLU A 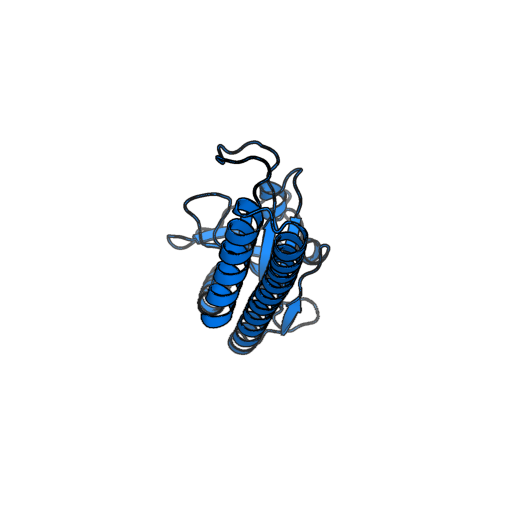CA 1
ATOM 970 C C . GLU A 1 128 ? 0.024 4.213 -1.442 1.00 89.88 128 GLU A C 1
ATOM 972 O O . GLU A 1 128 ? 0.823 5.042 -1.004 1.00 89.88 128 GLU A O 1
ATOM 977 N N . VAL A 1 129 ? -0.866 3.591 -0.672 1.00 92.75 129 VAL A N 1
ATOM 978 C CA . VAL A 1 129 ? -1.070 3.848 0.755 1.00 92.75 129 VAL A CA 1
ATOM 979 C C . VAL A 1 129 ? -1.125 2.525 1.493 1.00 92.75 129 VAL A C 1
ATOM 981 O O . VAL A 1 129 ? -1.769 1.580 1.050 1.00 92.75 129 VAL A O 1
ATOM 984 N N . THR A 1 130 ? -0.450 2.445 2.635 1.00 95.25 130 THR A N 1
ATOM 985 C CA . THR A 1 130 ? -0.573 1.297 3.539 1.00 95.25 130 THR A CA 1
ATOM 986 C C . THR A 1 130 ? -1.516 1.645 4.685 1.00 95.25 130 THR A C 1
ATOM 988 O O . THR A 1 130 ? -1.319 2.650 5.368 1.00 95.25 130 THR A O 1
ATOM 991 N N . VAL A 1 131 ? -2.529 0.808 4.897 1.00 95.94 131 VAL A N 1
ATOM 992 C CA . VAL A 1 131 ? -3.553 0.972 5.930 1.00 95.94 131 VAL A CA 1
ATOM 993 C C . VAL A 1 131 ? -3.517 -0.224 6.874 1.00 95.94 131 VAL A C 1
ATOM 995 O O . VAL A 1 131 ? -3.618 -1.368 6.437 1.00 95.94 131 VAL A O 1
ATOM 998 N N . ALA A 1 132 ? -3.407 0.033 8.173 1.00 96.31 132 ALA A N 1
ATOM 999 C CA . ALA A 1 132 ? -3.708 -0.948 9.202 1.00 96.31 132 ALA A CA 1
ATOM 1000 C C . ALA A 1 132 ? -5.205 -0.900 9.505 1.00 96.31 132 ALA A C 1
ATOM 1002 O O . ALA A 1 132 ? -5.765 0.163 9.765 1.00 96.31 132 ALA A O 1
ATOM 1003 N N . VAL A 1 133 ? -5.846 -2.058 9.466 1.00 94.94 133 VAL A N 1
ATOM 1004 C CA . VAL A 1 133 ? -7.265 -2.237 9.746 1.00 94.94 133 VAL A CA 1
ATOM 1005 C C . VAL A 1 133 ? -7.394 -3.138 10.960 1.00 94.94 133 VAL A C 1
ATOM 1007 O O . VAL A 1 133 ? -6.813 -4.217 10.974 1.00 94.94 133 VAL A O 1
ATOM 1010 N N . VAL A 1 134 ? -8.155 -2.728 11.969 1.00 93.19 134 VAL A N 1
ATOM 1011 C CA . VAL A 1 134 ? -8.475 -3.559 13.140 1.00 93.19 134 VAL A CA 1
ATOM 1012 C C . VAL A 1 134 ? -9.985 -3.719 13.217 1.00 93.19 134 VAL A C 1
ATOM 1014 O O . VAL A 1 134 ? -10.713 -2.727 13.226 1.00 93.19 134 VAL A O 1
ATOM 1017 N N . ARG A 1 135 ? -10.468 -4.964 13.239 1.00 90.06 135 ARG A N 1
ATOM 1018 C CA . ARG A 1 135 ? -11.901 -5.264 13.330 1.00 90.06 135 ARG A CA 1
ATOM 1019 C C . ARG A 1 135 ? -12.401 -5.083 14.758 1.00 90.06 135 ARG A C 1
ATOM 1021 O O . ARG A 1 135 ? -11.732 -5.457 15.715 1.00 90.06 135 ARG A O 1
ATOM 1028 N N . ARG A 1 136 ? -13.631 -4.591 14.875 1.00 86.44 136 ARG A N 1
ATOM 1029 C CA . ARG A 1 136 ? -14.384 -4.424 16.120 1.00 86.44 136 ARG A CA 1
ATOM 1030 C C . ARG A 1 136 ? -15.575 -5.389 16.109 1.00 86.44 136 ARG A C 1
ATOM 1032 O O . ARG A 1 136 ? -16.650 -5.040 15.612 1.00 86.44 136 ARG A O 1
ATOM 1039 N N . PRO A 1 137 ? -15.389 -6.642 16.558 1.00 73.81 137 PRO A N 1
ATOM 1040 C CA . PRO A 1 137 ? -16.448 -7.644 16.514 1.00 73.81 137 PRO A CA 1
ATOM 1041 C C . PRO A 1 137 ? -17.661 -7.199 17.339 1.00 73.81 137 PRO A C 1
ATOM 1043 O O . PRO A 1 137 ? -17.523 -6.674 18.439 1.00 73.81 137 PRO A O 1
ATOM 1046 N N . GLY A 1 138 ? -18.861 -7.408 16.795 1.00 77.06 138 GLY A N 1
ATOM 1047 C CA . GLY A 1 138 ? -20.122 -7.061 17.461 1.00 77.06 138 GLY A CA 1
ATOM 1048 C C . GLY A 1 138 ? -20.527 -5.585 17.376 1.00 77.06 138 GLY A C 1
ATOM 1049 O O . GLY A 1 138 ? -21.624 -5.245 17.814 1.00 77.06 138 GLY A O 1
ATOM 1050 N N . ALA A 1 139 ? -19.705 -4.713 16.787 1.00 82.50 139 ALA A N 1
ATOM 1051 C CA . ALA A 1 139 ? -20.073 -3.320 16.571 1.00 82.50 139 ALA A CA 1
ATOM 1052 C C . ALA A 1 139 ? -21.012 -3.157 15.362 1.00 82.50 139 ALA A C 1
ATOM 1054 O O . ALA A 1 139 ? -20.832 -3.785 14.314 1.00 82.50 139 ALA A O 1
ATOM 1055 N N . ALA A 1 140 ? -22.010 -2.281 15.498 1.00 85.44 140 ALA A N 1
ATOM 1056 C CA . ALA A 1 140 ? -22.875 -1.897 14.389 1.00 85.44 140 ALA A CA 1
ATOM 1057 C C . ALA A 1 140 ? -22.110 -1.018 13.385 1.00 85.44 140 ALA A C 1
ATOM 1059 O O . ALA A 1 140 ? -21.297 -0.178 13.775 1.00 85.44 140 ALA A O 1
ATOM 1060 N N . GLY A 1 141 ? -22.389 -1.205 12.093 1.00 89.19 141 GLY A N 1
ATOM 1061 C CA . GLY A 1 141 ? -21.876 -0.326 11.044 1.00 89.19 141 GLY A CA 1
ATOM 1062 C C . GLY A 1 141 ? -22.440 1.087 11.176 1.00 89.19 141 GLY A C 1
ATOM 1063 O O . GLY A 1 141 ? -23.618 1.271 11.483 1.00 89.19 141 GLY A O 1
ATOM 1064 N N . LEU A 1 142 ? -21.589 2.082 10.948 1.00 90.62 142 LEU A N 1
ATOM 1065 C CA . LEU A 1 142 ? -21.966 3.490 10.920 1.00 90.62 142 LEU A CA 1
ATOM 1066 C C . LEU A 1 142 ? -22.277 3.930 9.484 1.00 90.62 142 LEU A C 1
ATOM 1068 O O . LEU A 1 142 ? -21.645 3.448 8.547 1.00 90.62 142 LEU A O 1
ATOM 1072 N N . PRO A 1 143 ? -23.200 4.888 9.287 1.00 89.69 143 PRO A N 1
ATOM 1073 C CA . PRO A 1 143 ? -23.530 5.394 7.953 1.00 89.69 143 PRO A CA 1
ATOM 1074 C C . PRO A 1 143 ? -22.412 6.253 7.340 1.00 89.69 143 PRO A C 1
ATOM 1076 O O . PRO A 1 143 ? -22.376 6.438 6.127 1.00 89.69 143 PRO A O 1
ATOM 1079 N N . GLN A 1 144 ? -21.505 6.784 8.164 1.00 93.25 144 GLN A N 1
ATOM 1080 C CA . GLN A 1 144 ? -20.387 7.627 7.747 1.00 93.25 144 GLN A CA 1
ATOM 1081 C C . GLN A 1 144 ? -19.137 7.323 8.579 1.00 93.25 144 GLN A C 1
ATOM 1083 O O . GLN A 1 144 ? -19.244 6.869 9.721 1.00 93.25 144 GLN A O 1
ATOM 1088 N N . LEU A 1 145 ? -17.962 7.591 8.005 1.00 95.38 145 LEU A N 1
ATOM 1089 C CA . LEU A 1 145 ? -16.688 7.500 8.719 1.00 95.38 145 LEU A CA 1
ATOM 1090 C C . LEU A 1 145 ? -16.637 8.542 9.840 1.00 95.38 145 LEU A C 1
ATOM 1092 O O . LEU A 1 145 ? -17.068 9.680 9.653 1.00 95.38 145 LEU A O 1
ATOM 1096 N N . GLN A 1 146 ? -16.092 8.151 10.988 1.00 95.06 146 GLN A N 1
ATOM 1097 C CA . GLN A 1 146 ? -15.819 9.045 12.111 1.00 95.06 146 GLN A CA 1
ATOM 1098 C C . GLN A 1 146 ? -14.318 9.095 12.377 1.00 95.06 146 GLN A C 1
ATOM 1100 O O . GLN A 1 146 ? -13.657 8.055 12.375 1.00 95.06 146 GLN A O 1
ATOM 1105 N N . ASP A 1 147 ? -13.789 10.296 12.600 1.00 95.38 147 ASP A N 1
ATOM 1106 C CA . ASP A 1 147 ? -12.379 10.495 12.928 1.00 95.38 147 ASP A CA 1
ATOM 1107 C C . ASP A 1 147 ? -12.040 9.888 14.294 1.00 95.38 147 ASP A C 1
ATOM 1109 O O . ASP A 1 147 ? -12.784 10.033 15.265 1.00 95.38 147 ASP A O 1
ATOM 1113 N N . VAL A 1 148 ? -10.878 9.238 14.375 1.00 94.44 148 VAL A N 1
ATOM 1114 C CA . VAL A 1 148 ? -10.293 8.746 15.625 1.00 94.44 148 VAL A CA 1
ATOM 1115 C C . VAL A 1 148 ? -9.076 9.612 15.959 1.00 94.44 148 VAL A C 1
ATOM 1117 O O . VAL A 1 148 ? -8.206 9.783 15.098 1.00 94.44 148 VAL A O 1
ATOM 1120 N N . PRO A 1 149 ? -8.961 10.152 17.188 1.00 94.81 149 PRO A N 1
ATOM 1121 C CA . PRO A 1 149 ? -7.763 10.867 17.614 1.00 94.81 149 PRO A CA 1
ATOM 1122 C C . PRO A 1 149 ? -6.515 9.989 17.458 1.00 94.81 149 PRO A C 1
ATOM 1124 O O . PRO A 1 149 ? -6.375 8.973 18.134 1.00 94.81 149 PRO A O 1
ATOM 1127 N N . ALA A 1 150 ? -5.611 10.375 16.556 1.00 93.56 150 ALA A N 1
ATOM 1128 C CA . ALA A 1 150 ? -4.410 9.614 16.220 1.00 93.56 150 ALA A CA 1
ATOM 1129 C C . ALA A 1 150 ? -3.129 10.384 16.589 1.00 93.56 150 ALA A C 1
ATOM 1131 O O . ALA A 1 150 ? -3.139 11.620 16.601 1.00 93.56 150 ALA A O 1
ATOM 1132 N N . PRO A 1 151 ? -2.005 9.683 16.837 1.00 94.44 151 PRO A N 1
ATOM 1133 C CA . PRO A 1 151 ? -0.705 10.317 17.030 1.00 94.44 151 PRO A CA 1
ATOM 1134 C C . PRO A 1 151 ? -0.298 11.220 15.858 1.00 94.44 151 PRO A C 1
ATOM 1136 O O . PRO A 1 151 ? -0.745 11.051 14.719 1.00 94.44 151 PRO A O 1
ATOM 1139 N N . ALA A 1 152 ? 0.615 12.158 16.123 1.00 92.56 152 ALA A N 1
ATOM 1140 C CA . ALA A 1 152 ? 1.175 13.020 15.087 1.00 92.56 152 ALA A CA 1
ATOM 1141 C C . ALA A 1 152 ? 1.732 12.190 13.911 1.00 92.56 152 ALA A C 1
ATOM 1143 O O . ALA A 1 152 ? 2.317 11.121 14.091 1.00 92.56 152 ALA A O 1
ATOM 1144 N N . GLY A 1 153 ? 1.507 12.672 12.687 1.00 92.19 153 GLY A N 1
ATOM 1145 C CA . GLY A 1 153 ? 1.901 11.969 11.462 1.00 92.19 153 GLY A CA 1
ATOM 1146 C C . GLY A 1 153 ? 0.974 10.825 11.034 1.00 92.19 153 GLY A C 1
ATOM 1147 O O . GLY A 1 153 ? 1.156 10.302 9.938 1.00 92.19 153 GLY A O 1
ATOM 1148 N N . HIS A 1 154 ? -0.048 10.478 11.821 1.00 96.06 154 HIS A N 1
ATOM 1149 C CA . HIS A 1 154 ? -1.037 9.457 11.472 1.00 96.06 154 HIS A CA 1
ATOM 1150 C C . HIS A 1 154 ? -2.429 10.060 11.285 1.00 96.06 154 HIS A C 1
ATOM 1152 O O . HIS A 1 154 ? -2.747 11.147 11.783 1.00 96.06 154 HIS A O 1
ATOM 1158 N N . ALA A 1 155 ? -3.252 9.360 10.516 1.00 95.44 155 ALA A N 1
ATOM 1159 C CA . ALA A 1 155 ? -4.685 9.573 10.411 1.00 95.44 155 ALA A CA 1
ATOM 1160 C C . ALA A 1 155 ? -5.391 8.268 10.779 1.00 95.44 155 ALA A C 1
ATOM 1162 O O . ALA A 1 155 ? -4.875 7.183 10.497 1.00 95.44 155 ALA A O 1
ATOM 1163 N N . ALA A 1 156 ? -6.549 8.389 11.419 1.00 96.69 156 ALA A N 1
ATOM 1164 C CA . ALA A 1 156 ? -7.361 7.247 11.780 1.00 96.69 156 ALA A CA 1
ATOM 1165 C C . ALA A 1 156 ? -8.848 7.583 11.675 1.00 96.69 156 ALA A C 1
ATOM 1167 O O . ALA A 1 156 ? -9.268 8.677 12.047 1.00 96.69 156 ALA A O 1
ATOM 1168 N N . VAL A 1 157 ? -9.635 6.631 11.181 1.00 96.38 157 VAL A N 1
ATOM 1169 C CA . VAL A 1 157 ? -11.102 6.706 11.139 1.00 96.38 157 VAL A CA 1
ATOM 1170 C C . VAL A 1 157 ? -11.703 5.363 11.533 1.00 96.38 157 VAL A C 1
ATOM 1172 O O . VAL A 1 157 ? -11.032 4.335 11.447 1.00 96.38 157 VAL A O 1
ATOM 1175 N N . HIS A 1 158 ? -12.976 5.334 11.911 1.00 95.00 158 HIS A N 1
ATOM 1176 C CA . HIS A 1 158 ? -13.722 4.091 12.084 1.00 95.00 158 HIS A CA 1
ATOM 1177 C C . HIS A 1 158 ? -15.090 4.140 11.404 1.00 95.00 158 HIS A C 1
ATOM 1179 O O . HIS A 1 158 ? -15.706 5.197 11.272 1.00 95.00 158 HIS A O 1
ATOM 1185 N N . ASN A 1 159 ? -15.579 2.969 10.996 1.00 94.56 159 ASN A N 1
ATOM 1186 C CA . ASN A 1 159 ? -16.923 2.782 10.432 1.00 94.56 159 ASN A CA 1
ATOM 1187 C C . ASN A 1 159 ? -17.849 2.007 11.381 1.00 94.56 159 ASN A C 1
ATOM 1189 O O . ASN A 1 159 ? -18.843 1.419 10.965 1.00 94.56 159 ASN A O 1
ATOM 1193 N N . GLY A 1 160 ? -17.478 1.947 12.660 1.00 92.19 160 GLY A N 1
ATOM 1194 C CA . GLY A 1 160 ? -18.123 1.103 13.663 1.00 92.19 160 GLY A CA 1
ATOM 1195 C C . GLY A 1 160 ? -17.530 -0.303 13.691 1.00 92.19 160 GLY A C 1
ATOM 1196 O O . GLY A 1 160 ? -17.023 -0.705 14.730 1.00 92.19 160 GLY A O 1
ATOM 1197 N N . GLN A 1 161 ? -17.495 -0.996 12.552 1.00 91.38 161 GLN A N 1
ATOM 1198 C CA . GLN A 1 161 ? -17.029 -2.388 12.432 1.00 91.38 161 GLN A CA 1
ATOM 1199 C C . GLN A 1 161 ? -15.505 -2.538 12.359 1.00 91.38 161 GLN A C 1
ATOM 1201 O O . GLN A 1 161 ? -14.978 -3.605 12.667 1.00 91.38 161 GLN A O 1
ATOM 1206 N N . SER A 1 162 ? -14.804 -1.487 11.947 1.00 93.44 162 SER A N 1
ATOM 1207 C CA . SER A 1 162 ? -13.361 -1.469 11.733 1.00 93.44 162 SER A CA 1
ATOM 1208 C C . SER A 1 162 ? -12.786 -0.098 12.080 1.00 93.44 162 SER A C 1
ATOM 1210 O O . SER A 1 162 ? -13.429 0.928 11.840 1.00 93.44 162 SER A O 1
ATOM 1212 N N . VAL A 1 163 ? -11.561 -0.086 12.606 1.00 94.69 163 VAL A N 1
ATOM 1213 C CA . VAL A 1 163 ? -10.692 1.095 12.709 1.00 94.69 163 VAL A CA 1
ATOM 1214 C C . VAL A 1 163 ? -9.640 1.008 11.614 1.00 94.69 163 VAL A C 1
ATOM 1216 O O . VAL A 1 163 ? -9.006 -0.031 11.451 1.00 94.69 163 VAL A O 1
ATOM 1219 N N . PHE A 1 164 ? -9.453 2.095 10.877 1.00 96.50 164 PHE A N 1
ATOM 1220 C CA . PHE A 1 164 ? -8.495 2.228 9.787 1.00 96.50 164 PHE A CA 1
ATOM 1221 C C . PHE A 1 164 ? -7.448 3.259 10.184 1.00 96.50 164 PHE A C 1
ATOM 1223 O O . PHE A 1 164 ? -7.817 4.365 10.571 1.00 96.50 164 PHE A O 1
ATOM 1230 N N . VAL A 1 165 ? -6.164 2.928 10.063 1.00 97.00 165 VAL A N 1
ATOM 1231 C CA . VAL A 1 165 ? -5.044 3.799 10.443 1.00 97.00 165 VAL A CA 1
ATOM 1232 C C . VAL A 1 165 ? -3.985 3.801 9.352 1.00 97.00 165 VAL A C 1
ATOM 1234 O O . VAL A 1 165 ? -3.613 2.748 8.841 1.00 97.00 165 VAL A O 1
ATOM 1237 N N . TRP A 1 166 ? -3.477 4.976 8.993 1.00 96.69 166 TRP A N 1
ATOM 1238 C CA . TRP A 1 166 ? -2.413 5.127 7.999 1.00 96.69 166 TRP A CA 1
ATOM 1239 C C . TRP A 1 166 ? -1.505 6.313 8.326 1.00 96.69 166 TRP A C 1
ATOM 1241 O O . TRP A 1 166 ? -1.865 7.226 9.077 1.00 96.69 166 TRP A O 1
ATOM 1251 N N . LYS A 1 167 ? -0.306 6.308 7.741 1.00 95.00 167 LYS A N 1
ATOM 1252 C CA . LYS A 1 167 ? 0.641 7.424 7.828 1.00 95.00 167 LYS A CA 1
ATOM 1253 C C . LYS A 1 167 ? 0.224 8.526 6.855 1.00 95.00 167 LYS A C 1
ATOM 1255 O O . LYS A 1 167 ? -0.010 8.261 5.673 1.00 95.00 167 LYS A O 1
ATOM 1260 N N . LYS A 1 168 ? 0.145 9.765 7.341 1.00 90.25 168 LYS A N 1
ATOM 1261 C CA . LYS A 1 168 ? -0.108 10.950 6.510 1.00 90.25 168 LYS A CA 1
ATOM 1262 C C . LYS A 1 168 ? 1.082 11.168 5.573 1.00 90.25 168 LYS A C 1
ATOM 1264 O O . LYS A 1 168 ? 2.232 11.046 5.990 1.00 90.25 168 LYS A O 1
ATOM 1269 N N . ALA A 1 169 ? 0.803 11.517 4.325 1.00 81.56 169 ALA A N 1
ATOM 1270 C CA . ALA A 1 169 ? 1.814 11.954 3.370 1.00 81.56 169 ALA A CA 1
ATOM 1271 C C . ALA A 1 169 ? 1.655 13.443 3.070 1.00 81.56 169 ALA A C 1
ATOM 1273 O O . ALA A 1 169 ? 0.597 14.028 3.291 1.00 81.56 169 ALA A O 1
ATOM 1274 N N . ASN A 1 170 ? 2.708 14.037 2.509 1.00 68.00 170 ASN A N 1
ATOM 1275 C CA . ASN A 1 170 ? 2.673 15.419 2.027 1.00 68.00 170 ASN A CA 1
ATOM 1276 C C . ASN A 1 170 ? 1.727 15.598 0.822 1.00 68.00 170 ASN A C 1
ATOM 1278 O O . ASN A 1 170 ? 1.375 16.727 0.495 1.00 68.00 170 ASN A O 1
ATOM 1282 N N . ARG A 1 171 ? 1.355 14.505 0.137 1.00 65.62 171 ARG A N 1
ATOM 1283 C CA . ARG A 1 171 ? 0.489 14.470 -1.053 1.00 65.62 171 ARG A CA 1
ATOM 1284 C C . ARG A 1 171 ? -0.396 13.214 -1.015 1.00 65.62 171 ARG A C 1
ATOM 1286 O O . ARG A 1 171 ? 0.058 12.184 -0.522 1.00 65.62 171 ARG A O 1
ATOM 1293 N N . GLY A 1 172 ? -1.616 13.285 -1.552 1.00 68.44 172 GLY A N 1
ATOM 1294 C CA . GLY A 1 172 ? -2.568 12.165 -1.581 1.00 68.44 172 GLY A CA 1
ATOM 1295 C C . GLY A 1 172 ? -3.223 11.853 -0.228 1.00 68.44 172 GLY A C 1
ATOM 1296 O O . GLY A 1 172 ? -3.225 12.669 0.695 1.00 68.44 172 GLY A O 1
ATOM 1297 N N . ALA A 1 173 ? -3.812 10.663 -0.109 1.00 76.56 173 ALA A N 1
ATOM 1298 C CA . ALA A 1 173 ? -4.506 10.216 1.096 1.00 76.56 173 ALA A CA 1
ATOM 1299 C C . ALA A 1 173 ? -3.553 9.761 2.214 1.00 76.56 173 ALA A C 1
ATOM 1301 O O . ALA A 1 173 ? -3.908 9.845 3.390 1.00 76.56 173 ALA A O 1
ATOM 1302 N N . GLY A 1 174 ? -2.346 9.306 1.864 1.00 85.00 174 GLY A N 1
ATOM 1303 C CA . GLY A 1 174 ? -1.371 8.739 2.792 1.00 85.00 174 GLY A CA 1
ATOM 1304 C C . GLY A 1 174 ? -0.079 8.302 2.105 1.00 85.00 174 GLY A C 1
ATOM 1305 O O . GLY A 1 174 ? 0.121 8.562 0.920 1.00 85.00 174 GLY A O 1
ATOM 1306 N N . ALA A 1 175 ? 0.803 7.645 2.858 1.00 87.69 175 ALA A N 1
ATOM 1307 C CA . ALA A 1 175 ? 2.065 7.103 2.352 1.00 87.69 175 ALA A CA 1
ATOM 1308 C C . ALA A 1 175 ? 2.025 5.573 2.234 1.00 87.69 175 ALA A C 1
ATOM 1310 O O . ALA A 1 175 ? 1.408 4.888 3.058 1.00 87.69 175 ALA A O 1
ATOM 1311 N N . SER A 1 176 ? 2.758 5.026 1.262 1.00 90.06 176 SER A N 1
ATOM 1312 C CA . SER A 1 176 ? 3.180 3.627 1.322 1.00 90.06 176 SER A CA 1
ATOM 1313 C C . SER A 1 176 ? 4.260 3.478 2.385 1.00 90.06 176 SER A C 1
ATOM 1315 O O . SER A 1 176 ? 5.122 4.345 2.530 1.00 90.06 176 SER A O 1
ATOM 1317 N N . LEU A 1 177 ? 4.228 2.357 3.096 1.00 91.81 177 LEU A N 1
ATOM 1318 C CA . LEU A 1 177 ? 5.226 2.012 4.095 1.00 91.81 177 LEU A CA 1
ATOM 1319 C C . LEU A 1 177 ? 6.189 0.951 3.574 1.00 91.81 177 LEU A C 1
ATOM 1321 O O . LEU A 1 177 ? 5.861 0.163 2.681 1.00 91.81 177 LEU A O 1
ATOM 1325 N N . THR A 1 178 ? 7.387 0.942 4.145 1.00 91.88 178 THR A N 1
ATOM 1326 C CA . THR A 1 178 ? 8.312 -0.186 4.023 1.00 91.88 178 THR A CA 1
ATOM 1327 C C . THR A 1 178 ? 7.878 -1.330 4.946 1.00 91.88 178 THR A C 1
ATOM 1329 O O . THR A 1 178 ? 7.100 -1.124 5.877 1.00 91.88 178 THR A O 1
ATOM 1332 N N . ALA A 1 179 ? 8.380 -2.544 4.699 1.00 91.12 179 ALA A N 1
ATOM 1333 C CA . ALA A 1 179 ? 8.060 -3.724 5.506 1.00 91.12 179 ALA A CA 1
ATOM 1334 C C . ALA A 1 179 ? 8.392 -3.534 7.002 1.00 91.12 179 ALA A C 1
ATOM 1336 O O . ALA A 1 179 ? 7.626 -3.973 7.859 1.00 91.12 179 ALA A O 1
ATOM 1337 N N . ASP A 1 180 ? 9.473 -2.812 7.304 1.00 93.75 180 ASP A N 1
ATOM 1338 C CA . ASP A 1 180 ? 9.934 -2.546 8.672 1.00 93.75 180 ASP A CA 1
ATOM 1339 C C . ASP A 1 180 ? 9.021 -1.573 9.437 1.00 93.75 180 ASP A C 1
ATOM 1341 O O . ASP A 1 180 ? 8.973 -1.588 10.665 1.00 93.75 180 ASP A O 1
ATOM 1345 N N . GLU A 1 181 ? 8.257 -0.739 8.726 1.00 95.31 181 GLU A N 1
ATOM 1346 C CA . GLU A 1 181 ? 7.310 0.211 9.324 1.00 95.31 181 GLU A CA 1
ATOM 1347 C C . GLU A 1 181 ? 5.940 -0.427 9.627 1.00 95.31 181 GLU A C 1
ATOM 1349 O O . GLU A 1 181 ? 5.151 0.130 10.396 1.00 95.31 181 GLU A O 1
ATOM 1354 N N . LEU A 1 182 ? 5.637 -1.596 9.047 1.00 95.19 182 LEU A N 1
ATOM 1355 C CA . LEU A 1 182 ? 4.330 -2.248 9.180 1.00 95.19 182 LEU A CA 1
ATOM 1356 C C . LEU A 1 182 ? 3.967 -2.643 10.624 1.00 95.19 182 LEU A C 1
ATOM 1358 O O . LEU A 1 182 ? 2.822 -2.393 11.016 1.00 95.19 182 LEU A O 1
ATOM 1362 N N . PRO A 1 183 ? 4.880 -3.214 11.441 1.00 94.31 183 PRO A N 1
ATOM 1363 C CA . PRO A 1 183 ? 4.567 -3.549 12.830 1.00 94.31 183 PRO A CA 1
ATOM 1364 C C . PRO A 1 183 ? 4.164 -2.321 13.653 1.00 94.31 183 PRO A C 1
ATOM 1366 O O . PRO A 1 183 ? 3.150 -2.352 14.344 1.00 94.31 183 PRO A O 1
ATOM 1369 N N . ALA A 1 184 ? 4.890 -1.209 13.505 1.00 94.94 184 ALA A N 1
ATOM 1370 C CA . ALA A 1 184 ? 4.603 0.026 14.233 1.00 94.94 184 ALA A CA 1
ATOM 1371 C C . ALA A 1 184 ? 3.242 0.633 13.843 1.00 94.94 184 ALA A C 1
ATOM 1373 O O . ALA A 1 184 ? 2.511 1.142 14.701 1.00 94.94 184 ALA A O 1
ATOM 1374 N N . LEU A 1 185 ? 2.870 0.551 12.558 1.00 96.25 185 LEU A N 1
ATOM 1375 C CA . LEU A 1 185 ? 1.545 0.977 12.104 1.00 96.25 185 LEU A CA 1
ATOM 1376 C C . LEU A 1 185 ? 0.440 0.115 12.735 1.00 96.25 185 LEU A C 1
ATOM 1378 O O . LEU A 1 185 ? -0.564 0.649 13.210 1.00 96.25 185 LEU A O 1
ATOM 1382 N N . LEU A 1 186 ? 0.626 -1.207 12.765 1.00 95.25 186 LEU A N 1
ATOM 1383 C CA . LEU A 1 186 ? -0.340 -2.124 13.367 1.00 95.25 186 LEU A CA 1
ATOM 1384 C C . LEU A 1 186 ? -0.486 -1.900 14.874 1.00 95.25 186 LEU A C 1
ATOM 1386 O O . LEU A 1 186 ? -1.608 -1.884 15.380 1.00 95.25 186 LEU A O 1
ATOM 1390 N N . ASP A 1 187 ? 0.619 -1.703 15.587 1.00 93.62 187 ASP A N 1
ATOM 1391 C CA . ASP A 1 187 ? 0.582 -1.423 17.020 1.00 93.62 187 ASP A CA 1
ATOM 1392 C C . ASP A 1 187 ? -0.166 -0.120 17.298 1.00 93.62 187 ASP A C 1
ATOM 1394 O O . ASP A 1 187 ? -1.023 -0.086 18.181 1.00 93.62 187 ASP A O 1
ATOM 1398 N N . THR A 1 188 ? 0.056 0.919 16.488 1.00 95.38 188 THR A N 1
ATOM 1399 C CA . THR A 1 188 ? -0.734 2.158 16.558 1.00 95.38 188 THR A CA 1
ATOM 1400 C C . THR A 1 188 ? -2.224 1.867 16.370 1.00 95.38 188 THR A C 1
ATOM 1402 O O . THR A 1 188 ? -3.045 2.327 17.159 1.00 95.38 188 THR A O 1
ATOM 1405 N N . ALA A 1 189 ? -2.591 1.056 15.375 1.00 94.50 189 ALA A N 1
ATOM 1406 C CA . ALA A 1 189 ? -3.988 0.720 15.120 1.00 94.50 189 ALA A CA 1
ATOM 1407 C C . ALA A 1 189 ? -4.643 -0.068 16.262 1.00 94.50 189 ALA A C 1
ATOM 1409 O O . ALA A 1 189 ? -5.785 0.213 16.616 1.00 94.50 189 ALA A O 1
ATOM 1410 N N . ARG A 1 190 ? -3.917 -1.004 16.882 1.00 92.50 190 ARG A N 1
ATOM 1411 C CA . ARG A 1 190 ? -4.402 -1.774 18.039 1.00 92.50 190 ARG A CA 1
ATOM 1412 C C . ARG A 1 190 ? -4.684 -0.886 19.248 1.00 92.50 190 ARG A C 1
ATOM 1414 O O . ARG A 1 190 ? -5.694 -1.085 19.910 1.00 92.50 190 ARG A O 1
ATOM 1421 N N . HIS A 1 191 ? -3.843 0.116 19.506 1.00 92.00 191 HIS A N 1
ATOM 1422 C CA . HIS A 1 191 ? -4.079 1.075 20.592 1.00 92.00 191 HIS A CA 1
ATOM 1423 C C . HIS A 1 191 ? -5.310 1.961 20.346 1.00 92.00 191 HIS A C 1
ATOM 1425 O O . HIS A 1 191 ? -5.926 2.431 21.299 1.00 92.00 191 HIS A O 1
ATOM 1431 N N . LEU A 1 192 ? -5.673 2.186 19.080 1.00 91.06 192 LEU A N 1
ATOM 1432 C CA . LEU A 1 192 ? -6.809 3.021 18.681 1.00 91.06 192 LEU A CA 1
ATOM 1433 C C . LEU A 1 192 ? -8.126 2.245 18.517 1.00 91.06 192 LEU A C 1
ATOM 1435 O O . LEU A 1 192 ? -9.159 2.863 18.259 1.00 91.06 192 LEU A O 1
ATOM 1439 N N . ALA A 1 193 ? -8.111 0.918 18.662 1.00 85.69 193 ALA A N 1
ATOM 1440 C CA . ALA A 1 193 ? -9.263 0.044 18.443 1.00 85.69 193 ALA A CA 1
ATOM 1441 C C . ALA A 1 193 ? -9.712 -0.687 19.727 1.00 85.69 193 ALA A C 1
ATOM 1443 O O . ALA A 1 193 ? -9.544 -1.905 19.810 1.00 85.69 193 ALA A O 1
ATOM 1444 N N . PRO A 1 194 ? -10.273 0.031 20.722 1.00 65.06 194 PRO A N 1
ATOM 1445 C CA . PRO A 1 194 ? -10.846 -0.577 21.920 1.00 65.06 194 PRO A CA 1
ATOM 1446 C C . PRO A 1 194 ? -12.171 -1.310 21.654 1.00 65.06 194 PRO A C 1
ATOM 1448 O O . PRO A 1 194 ? -12.950 -0.908 20.741 1.00 65.06 194 PRO A O 1
#